Protein AF-A0A554LQ78-F1 (afdb_monomer)

pLDDT: mean 85.92, std 14.3, range [38.62, 97.19]

Radius of gyration: 61.54 Å; Cα contacts (8 Å, |Δi|>4): 63; chains: 1; bounding box: 104×74×168 Å

Mean predicted aligned error: 14.36 Å

Sequence (202 aa):
MISNISFKIALPIILVGLFIIVIFIALESEKLDAGFYIVLLSLVVYIFLFGFATGQNFALPVKRILKKATELSEGDLTSRVYLETKDEFSELAKIFNRIAENLEESRSMTEKTEKSVDMKVKAKTQDLEETINALEQKVKNRSIELERIISESENFKEEVSNKAKEVSELKEEINNLRLKISKYAGTTGSRNNNKEPKFKGH

Structure (mmCIF, N/CA/C/O backbone):
data_AF-A0A554LQ78-F1
#
_entry.id   AF-A0A554LQ78-F1
#
loop_
_atom_site.group_PDB
_atom_site.id
_atom_site.type_symbol
_atom_site.label_atom_id
_atom_site.label_alt_id
_atom_site.label_comp_id
_atom_site.label_asym_id
_atom_site.label_entity_id
_atom_site.label_seq_id
_atom_site.pdbx_PDB_ins_code
_atom_site.Cartn_x
_atom_site.Cartn_y
_atom_site.Cartn_z
_atom_site.occupancy
_atom_site.B_iso_or_equiv
_atom_site.auth_seq_id
_atom_site.auth_comp_id
_atom_site.auth_asym_id
_atom_site.auth_atom_id
_atom_site.pdbx_PDB_model_num
ATOM 1 N N . MET A 1 1 ? 9.356 -19.947 -23.165 1.00 47.53 1 MET A N 1
ATOM 2 C CA . MET A 1 1 ? 8.908 -18.797 -23.980 1.00 47.53 1 MET A CA 1
ATOM 3 C C . MET A 1 1 ? 10.028 -17.774 -23.903 1.00 47.53 1 MET A C 1
ATOM 5 O O . MET A 1 1 ? 10.387 -17.407 -22.794 1.00 47.53 1 MET A O 1
ATOM 9 N N . ILE A 1 2 ? 10.688 -17.435 -25.012 1.00 51.16 2 ILE A N 1
ATOM 10 C CA . ILE A 1 2 ? 11.745 -16.411 -24.979 1.00 51.16 2 ILE A CA 1
ATOM 11 C C . ILE A 1 2 ? 11.061 -15.077 -24.671 1.00 51.16 2 ILE A C 1
ATOM 13 O O . ILE A 1 2 ? 10.095 -14.717 -25.339 1.00 51.16 2 ILE A O 1
ATOM 17 N N . SER A 1 3 ? 11.533 -14.396 -23.630 1.00 61.22 3 SER A N 1
ATOM 18 C CA . SER A 1 3 ? 11.072 -13.068 -23.227 1.00 61.22 3 SER A CA 1
ATOM 19 C C . SER A 1 3 ? 11.158 -12.087 -24.403 1.00 61.22 3 SER A C 1
ATOM 21 O O . SER A 1 3 ? 12.217 -11.952 -25.027 1.00 61.22 3 SER A O 1
ATOM 23 N N . ASN A 1 4 ? 10.067 -11.365 -24.684 1.00 71.62 4 ASN A N 1
ATOM 24 C CA . ASN A 1 4 ? 10.049 -10.332 -25.726 1.00 71.62 4 ASN A CA 1
ATOM 25 C C . ASN A 1 4 ? 11.052 -9.209 -25.421 1.00 71.62 4 ASN A C 1
ATOM 27 O O . ASN A 1 4 ? 11.595 -8.600 -26.343 1.00 71.62 4 ASN A O 1
ATOM 31 N N . ILE A 1 5 ? 11.330 -8.950 -24.141 1.00 72.12 5 ILE A N 1
ATOM 32 C CA . ILE A 1 5 ? 12.359 -8.001 -23.718 1.00 72.12 5 ILE A CA 1
ATOM 33 C C . ILE A 1 5 ? 13.761 -8.546 -23.986 1.00 72.12 5 ILE A C 1
ATOM 35 O O . ILE A 1 5 ? 14.591 -7.828 -24.543 1.00 72.12 5 ILE A O 1
ATOM 39 N N . SER A 1 6 ? 14.030 -9.809 -23.648 1.00 71.25 6 SER A N 1
ATOM 40 C CA . SER A 1 6 ? 15.348 -10.413 -23.874 1.00 71.25 6 SER A CA 1
ATOM 41 C C . SER A 1 6 ? 15.760 -10.341 -25.348 1.00 71.25 6 SER A C 1
ATOM 43 O O . SER A 1 6 ? 16.883 -9.941 -25.653 1.00 71.25 6 SER A O 1
ATOM 45 N N . PHE A 1 7 ? 14.829 -10.602 -26.271 1.00 76.44 7 PHE A N 1
ATOM 46 C CA . PHE A 1 7 ? 15.087 -10.464 -27.706 1.00 76.44 7 PHE A CA 1
ATOM 47 C C . PHE A 1 7 ? 15.364 -9.008 -28.128 1.00 76.44 7 PHE A C 1
ATOM 49 O O . PHE A 1 7 ? 16.303 -8.755 -28.885 1.00 76.44 7 PHE A O 1
ATOM 56 N N . LYS A 1 8 ? 14.603 -8.037 -27.597 1.00 76.88 8 LYS A N 1
ATOM 57 C CA . LYS A 1 8 ? 14.807 -6.597 -27.856 1.00 76.88 8 LYS A CA 1
ATOM 58 C C . LYS A 1 8 ? 16.153 -6.074 -27.343 1.00 76.88 8 LYS A C 1
ATOM 60 O O . LYS A 1 8 ? 16.654 -5.103 -27.899 1.00 76.88 8 LYS A O 1
ATOM 65 N N . ILE A 1 9 ? 16.727 -6.692 -26.309 1.00 78.81 9 ILE A N 1
ATOM 66 C CA . ILE A 1 9 ? 18.056 -6.347 -25.776 1.00 78.81 9 ILE A CA 1
ATOM 67 C C . ILE A 1 9 ? 19.166 -7.074 -26.546 1.00 78.81 9 ILE A C 1
ATOM 69 O O . ILE A 1 9 ? 20.203 -6.486 -26.834 1.00 78.81 9 ILE A O 1
ATOM 73 N N . ALA A 1 10 ? 18.969 -8.345 -26.896 1.00 82.94 10 ALA A N 1
ATOM 74 C CA . ALA A 1 10 ? 20.008 -9.155 -27.528 1.00 82.94 10 ALA A CA 1
ATOM 75 C C . ALA A 1 10 ? 20.307 -8.720 -28.972 1.00 82.94 10 ALA A C 1
ATOM 77 O O . ALA A 1 10 ? 21.469 -8.603 -29.357 1.00 82.94 10 ALA A O 1
ATOM 78 N N . LEU A 1 11 ? 19.267 -8.443 -29.765 1.00 84.06 11 LEU A N 1
ATOM 79 C CA . LEU A 1 11 ? 19.396 -8.046 -31.169 1.00 84.06 11 LEU A CA 1
ATOM 80 C C . LEU A 1 11 ? 20.323 -6.833 -31.391 1.00 84.06 11 LEU A C 1
ATOM 82 O O . LEU A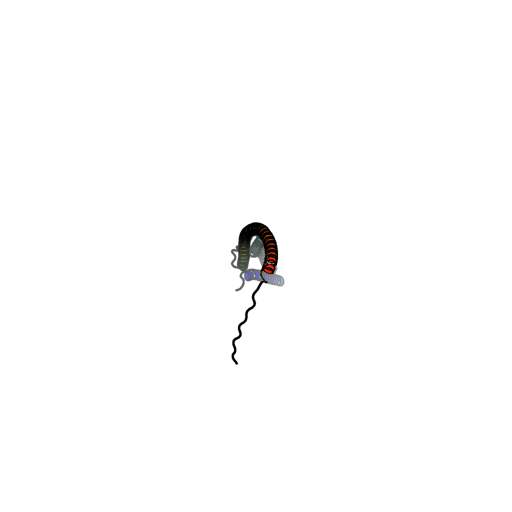 1 11 ? 21.216 -6.918 -32.237 1.00 84.06 11 LEU A O 1
ATOM 86 N N . PRO A 1 12 ? 20.192 -5.728 -30.637 1.00 87.06 12 PRO A N 1
ATOM 87 C CA . PRO A 1 12 ? 21.056 -4.578 -30.829 1.00 87.06 12 PRO A CA 1
ATOM 88 C C . PRO A 1 12 ? 22.509 -4.817 -30.413 1.00 87.06 12 PRO A C 1
ATOM 90 O O . PRO A 1 12 ? 23.409 -4.268 -31.045 1.00 87.06 12 PRO A O 1
ATOM 93 N N . ILE A 1 13 ? 22.747 -5.657 -29.400 1.00 87.69 13 ILE A N 1
ATOM 94 C CA . ILE A 1 13 ? 24.097 -6.060 -28.981 1.00 87.69 13 ILE A CA 1
ATOM 95 C C . ILE A 1 13 ? 24.774 -6.861 -30.099 1.00 87.69 13 ILE A C 1
ATOM 97 O O . ILE A 1 13 ? 25.922 -6.590 -30.450 1.00 87.69 13 ILE A O 1
ATOM 101 N N . ILE A 1 14 ? 24.046 -7.805 -30.703 1.00 90.56 14 ILE A N 1
ATOM 102 C CA . ILE A 1 14 ? 24.542 -8.608 -31.828 1.00 90.56 14 ILE A CA 1
ATOM 103 C C . ILE A 1 14 ? 24.875 -7.710 -33.031 1.00 90.56 14 ILE A C 1
ATOM 105 O O . ILE A 1 14 ? 25.925 -7.882 -33.650 1.00 90.56 14 ILE A O 1
ATOM 109 N N . LEU A 1 15 ? 24.031 -6.717 -33.335 1.00 90.00 15 LEU A N 1
ATOM 110 C CA . LEU A 1 15 ? 24.276 -5.756 -34.419 1.00 90.00 15 LEU A CA 1
ATOM 111 C C . LEU A 1 15 ? 25.548 -4.930 -34.205 1.00 90.00 15 LEU A C 1
ATOM 113 O O . LEU A 1 15 ? 26.316 -4.757 -35.149 1.00 90.00 15 LEU A O 1
ATOM 117 N N . VAL A 1 16 ? 25.812 -4.457 -32.981 1.00 90.25 16 VAL A N 1
ATOM 118 C CA . VAL A 1 16 ? 27.074 -3.757 -32.672 1.00 90.25 16 VAL A CA 1
ATOM 119 C C . VAL A 1 16 ? 28.273 -4.674 -32.918 1.00 90.25 16 VAL A C 1
ATOM 121 O O . VAL A 1 16 ? 29.258 -4.237 -33.509 1.00 90.25 16 VAL A O 1
ATOM 124 N N . GLY A 1 17 ? 28.176 -5.953 -32.544 1.00 91.88 17 GLY A N 1
ATOM 125 C CA . GLY A 1 17 ? 29.207 -6.948 -32.851 1.00 91.88 17 GLY A CA 1
ATOM 126 C C . GLY A 1 17 ? 29.479 -7.081 -34.353 1.00 91.88 17 GLY A C 1
ATOM 127 O O . GLY A 1 17 ? 30.636 -7.104 -34.768 1.00 91.88 17 GLY A O 1
ATOM 128 N N . LEU A 1 18 ? 28.428 -7.085 -35.182 1.00 93.12 18 LEU A N 1
ATOM 129 C CA . LEU A 1 18 ? 28.559 -7.121 -36.642 1.00 93.12 18 LEU A CA 1
ATOM 130 C C . LEU A 1 18 ? 29.273 -5.873 -37.176 1.00 93.12 18 LEU A C 1
ATOM 132 O O . LEU A 1 18 ? 30.197 -6.003 -37.977 1.00 93.12 18 LEU A O 1
ATOM 136 N N . PHE A 1 19 ? 28.904 -4.679 -36.700 1.00 93.62 19 PHE A N 1
ATOM 137 C CA . PHE A 1 19 ? 29.597 -3.439 -37.067 1.00 93.62 19 PHE A CA 1
ATOM 138 C C . PHE A 1 19 ? 31.087 -3.487 -36.721 1.00 93.62 19 PHE A C 1
ATOM 140 O O . PHE A 1 19 ? 31.912 -3.114 -37.552 1.00 93.62 19 PHE A O 1
ATOM 147 N N . ILE A 1 20 ? 31.438 -3.986 -35.531 1.00 92.19 20 ILE A N 1
ATOM 148 C CA . ILE A 1 20 ? 32.835 -4.120 -35.097 1.00 92.19 20 ILE A CA 1
ATOM 149 C C . ILE A 1 20 ? 33.611 -5.048 -36.037 1.00 92.19 20 ILE A C 1
ATOM 151 O O . ILE A 1 20 ? 34.714 -4.698 -36.450 1.00 92.19 20 ILE A O 1
ATOM 155 N N . ILE A 1 21 ? 33.038 -6.193 -36.420 1.00 93.38 21 ILE A N 1
ATOM 156 C CA . ILE A 1 21 ? 33.682 -7.143 -37.342 1.00 93.38 21 ILE A CA 1
ATOM 157 C C . ILE A 1 21 ? 33.925 -6.496 -38.711 1.00 93.38 21 ILE A C 1
ATOM 159 O O . ILE A 1 21 ? 35.020 -6.614 -39.256 1.00 93.38 21 ILE A O 1
ATOM 163 N N . VAL A 1 22 ? 32.935 -5.786 -39.261 1.00 91.56 22 VAL A N 1
ATOM 164 C CA . VAL A 1 22 ? 33.072 -5.112 -40.565 1.00 91.56 22 VAL A CA 1
ATOM 165 C C . VAL A 1 22 ? 34.148 -4.026 -40.514 1.00 91.56 22 VAL A C 1
ATOM 167 O O . VAL A 1 22 ? 34.984 -3.951 -41.413 1.00 91.56 22 VAL A O 1
ATOM 170 N N . ILE A 1 23 ? 34.162 -3.218 -39.450 1.00 90.50 23 ILE A N 1
ATOM 171 C CA . ILE A 1 23 ? 35.181 -2.184 -39.230 1.00 90.50 23 ILE A CA 1
ATOM 172 C C . ILE A 1 23 ? 36.571 -2.820 -39.115 1.00 90.50 23 ILE A C 1
ATOM 174 O O . ILE A 1 23 ? 37.511 -2.336 -39.738 1.00 90.50 23 ILE A O 1
ATOM 178 N N . PHE A 1 24 ? 36.701 -3.921 -38.371 1.00 92.62 24 PHE A N 1
ATOM 179 C CA . PHE A 1 24 ? 37.966 -4.633 -38.205 1.00 92.62 24 PHE A CA 1
ATOM 180 C C . PHE A 1 24 ? 38.504 -5.175 -39.535 1.00 92.62 24 PHE A C 1
ATOM 182 O O . PHE A 1 24 ? 39.663 -4.937 -39.864 1.00 92.62 24 PHE A O 1
ATOM 189 N N . ILE A 1 25 ? 37.657 -5.829 -40.340 1.00 90.75 25 ILE A N 1
ATOM 190 C CA . ILE A 1 25 ? 38.042 -6.331 -41.670 1.00 90.75 25 ILE A CA 1
ATOM 191 C C . ILE A 1 25 ? 38.504 -5.181 -42.574 1.00 90.75 25 ILE A C 1
ATOM 193 O O . ILE A 1 25 ? 39.497 -5.323 -43.288 1.00 90.75 25 ILE A O 1
ATOM 197 N N . ALA A 1 26 ? 37.809 -4.041 -42.552 1.00 89.62 26 ALA A N 1
ATOM 198 C CA . ALA A 1 26 ? 38.175 -2.881 -43.361 1.00 89.62 26 ALA A CA 1
ATOM 199 C C . ALA A 1 26 ? 39.536 -2.284 -42.957 1.00 89.62 26 ALA A C 1
ATOM 201 O O . ALA A 1 26 ? 40.321 -1.922 -43.835 1.00 89.62 26 ALA A O 1
ATOM 202 N N . LEU A 1 27 ? 39.830 -2.239 -41.650 1.00 90.00 27 LEU A N 1
ATOM 203 C CA . LEU A 1 27 ? 41.120 -1.789 -41.119 1.00 90.00 27 LEU A CA 1
ATOM 204 C C . LEU A 1 27 ? 42.264 -2.740 -41.496 1.00 90.00 27 LEU A C 1
ATOM 206 O O . LEU A 1 27 ? 43.284 -2.274 -41.991 1.00 90.00 27 LEU A O 1
ATOM 210 N N . GLU A 1 28 ? 42.076 -4.053 -41.328 1.00 92.94 28 GLU A N 1
ATOM 211 C CA . GLU A 1 28 ? 43.079 -5.079 -41.676 1.00 92.94 28 GLU A CA 1
ATOM 212 C C . GLU A 1 28 ? 43.392 -5.093 -43.179 1.00 92.94 28 GLU A C 1
ATOM 214 O O . GLU A 1 28 ? 44.513 -5.346 -43.602 1.00 92.94 28 GLU A O 1
ATOM 219 N N . SER A 1 29 ? 42.393 -4.785 -44.008 1.00 89.81 29 SER A N 1
ATOM 220 C CA . SER A 1 29 ? 42.558 -4.720 -45.462 1.00 89.81 29 SER A CA 1
ATOM 221 C C . SER A 1 29 ? 43.312 -3.468 -45.939 1.00 89.81 29 SER A C 1
ATOM 223 O O . SER A 1 29 ? 43.495 -3.324 -47.147 1.00 89.81 29 SER A O 1
ATOM 225 N N . GLU A 1 30 ? 43.632 -2.525 -45.040 1.00 87.38 30 GLU A N 1
ATOM 226 C CA . GLU A 1 30 ? 44.082 -1.152 -45.341 1.00 87.38 30 GLU A CA 1
ATOM 227 C C . GLU A 1 30 ? 43.150 -0.394 -46.319 1.00 87.38 30 GLU A C 1
ATOM 229 O O . GLU A 1 30 ? 43.537 0.576 -46.975 1.00 87.38 30 GLU A O 1
ATOM 234 N N . LYS A 1 31 ? 41.877 -0.811 -46.421 1.00 80.31 31 LYS A N 1
ATOM 235 C CA . LYS A 1 31 ? 40.878 -0.233 -47.336 1.00 80.31 31 LYS A CA 1
ATOM 236 C C . LYS A 1 31 ? 40.064 0.843 -46.626 1.00 80.31 31 LYS A C 1
ATOM 238 O O . LYS A 1 31 ? 38.933 0.616 -46.205 1.00 80.31 31 LYS A O 1
ATOM 243 N N . LEU A 1 32 ? 40.638 2.039 -46.531 1.00 85.19 32 LEU A N 1
ATOM 244 C CA . LEU A 1 32 ? 39.960 3.242 -46.027 1.00 85.19 32 LEU A CA 1
ATOM 245 C C . LEU A 1 32 ? 39.213 3.983 -47.149 1.00 85.19 32 LEU A C 1
ATOM 247 O O . LEU A 1 32 ? 39.415 5.175 -47.378 1.00 85.19 32 LEU A O 1
ATOM 251 N N . ASP A 1 33 ? 38.386 3.258 -47.899 1.00 90.00 33 ASP A N 1
ATOM 252 C CA . ASP A 1 33 ? 37.600 3.822 -48.995 1.00 90.00 33 ASP A CA 1
ATOM 253 C C . ASP A 1 33 ? 36.296 4.478 -48.499 1.00 90.00 33 ASP A C 1
ATOM 255 O O . ASP A 1 33 ? 35.993 4.533 -47.305 1.00 90.00 33 ASP A O 1
ATOM 259 N N . ALA A 1 34 ? 35.486 4.995 -49.427 1.00 90.19 34 ALA A N 1
ATOM 260 C CA . ALA A 1 34 ? 34.189 5.582 -49.091 1.00 90.19 34 ALA A CA 1
ATOM 261 C C . ALA A 1 34 ? 33.263 4.598 -48.343 1.00 90.19 34 ALA A C 1
ATOM 263 O O . ALA A 1 34 ? 32.454 5.029 -47.522 1.00 90.19 34 ALA A O 1
ATOM 264 N N . GLY A 1 35 ? 33.396 3.288 -48.584 1.00 88.81 35 GLY A N 1
ATOM 265 C CA . GLY A 1 35 ? 32.609 2.253 -47.919 1.00 88.81 35 GLY A CA 1
ATOM 266 C C . GLY A 1 35 ? 32.867 2.208 -46.415 1.00 88.81 35 GLY A C 1
ATOM 267 O O . GLY A 1 35 ? 31.913 2.162 -45.637 1.00 88.81 35 GLY A O 1
ATOM 268 N N . PHE A 1 36 ? 34.131 2.319 -45.995 1.00 89.81 36 PHE A N 1
ATOM 269 C CA . PHE A 1 36 ? 34.499 2.393 -44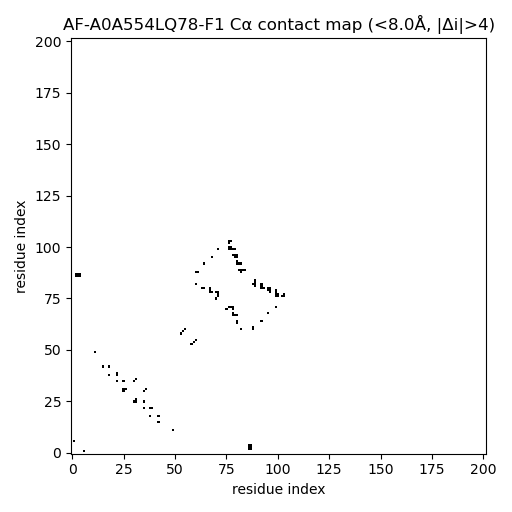.577 1.00 89.81 36 PHE A CA 1
ATOM 270 C C . PHE A 1 36 ? 33.793 3.552 -43.855 1.00 89.81 36 PHE A C 1
ATOM 272 O O . PHE A 1 36 ? 33.160 3.355 -42.814 1.00 89.81 36 PHE A O 1
ATOM 279 N N . TYR A 1 37 ? 33.838 4.757 -44.432 1.00 91.25 37 TYR A N 1
ATOM 280 C CA . TYR A 1 37 ? 33.209 5.938 -43.832 1.00 91.25 37 TYR A CA 1
ATOM 281 C C . TYR A 1 37 ? 31.677 5.840 -43.790 1.00 91.25 37 TYR A C 1
ATOM 283 O O . TYR A 1 37 ? 31.064 6.313 -42.832 1.00 91.25 37 TYR A O 1
ATOM 291 N N . ILE A 1 38 ? 31.049 5.189 -44.776 1.00 92.25 38 ILE A N 1
ATOM 292 C CA . ILE A 1 38 ? 29.602 4.922 -44.769 1.00 92.25 38 ILE A CA 1
ATOM 293 C C . ILE A 1 38 ? 29.230 3.979 -43.618 1.00 92.25 38 ILE A C 1
ATOM 29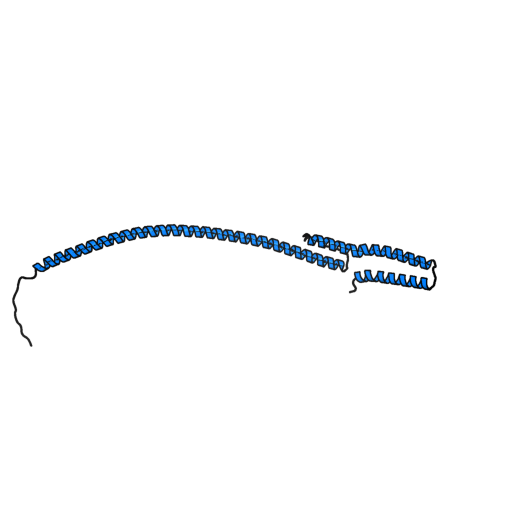5 O O . ILE A 1 38 ? 28.273 4.254 -42.891 1.00 92.25 38 ILE A O 1
ATOM 299 N N . VAL A 1 39 ? 29.993 2.899 -43.411 1.00 91.94 39 VAL A N 1
ATOM 300 C CA . VAL A 1 39 ? 29.768 1.971 -42.290 1.00 91.94 39 VAL A CA 1
ATOM 301 C C . VAL A 1 39 ? 29.921 2.701 -40.956 1.00 91.94 39 VAL A C 1
ATOM 303 O O . VAL A 1 39 ? 29.042 2.590 -40.099 1.00 91.94 39 VAL A O 1
ATOM 306 N N . LEU A 1 40 ? 30.969 3.515 -40.798 1.00 91.25 40 LEU A N 1
ATOM 307 C CA . LEU A 1 40 ? 31.185 4.314 -39.590 1.00 91.25 40 LEU A CA 1
ATOM 308 C C . LEU A 1 40 ? 30.014 5.274 -39.321 1.00 91.25 40 LEU A C 1
ATOM 310 O O . LEU A 1 40 ? 29.490 5.318 -38.207 1.00 91.25 40 LEU A O 1
ATOM 314 N N . LEU A 1 41 ? 29.560 6.005 -40.343 1.00 94.31 41 LEU A N 1
ATOM 315 C CA . LEU A 1 41 ? 28.414 6.909 -40.233 1.00 94.31 41 LEU A CA 1
ATOM 316 C C . LEU A 1 41 ? 27.141 6.148 -39.840 1.00 94.31 41 LEU A C 1
ATOM 318 O O . LEU A 1 41 ? 26.400 6.589 -38.962 1.00 94.31 41 LEU A O 1
ATOM 322 N N . SER A 1 42 ? 26.903 4.985 -40.450 1.00 93.44 42 SER A N 1
ATOM 323 C CA . SER A 1 42 ? 25.735 4.159 -40.141 1.00 93.44 42 SER A CA 1
ATOM 324 C C . SER A 1 42 ? 25.746 3.635 -38.701 1.00 93.44 42 SER A C 1
ATOM 326 O O . SER A 1 42 ? 24.693 3.614 -38.066 1.00 93.44 42 SER A O 1
ATOM 328 N N . LEU A 1 43 ? 26.921 3.314 -38.142 1.00 93.75 43 LEU A N 1
ATOM 329 C CA . LEU A 1 43 ? 27.071 2.939 -36.735 1.00 93.75 43 LEU A CA 1
ATOM 330 C C . LEU A 1 43 ? 26.713 4.105 -35.802 1.00 93.75 43 LEU A C 1
ATOM 332 O O . LEU A 1 43 ? 25.990 3.906 -34.827 1.00 93.75 43 LEU A O 1
ATOM 336 N N . VAL A 1 44 ? 27.170 5.324 -36.102 1.00 93.88 44 VAL A N 1
ATOM 337 C CA . VAL A 1 44 ? 26.839 6.518 -35.301 1.00 93.88 44 VAL A CA 1
ATOM 338 C C . VAL A 1 44 ? 25.331 6.775 -35.307 1.00 93.88 44 VAL A C 1
ATOM 340 O O . VAL A 1 44 ? 24.728 6.959 -34.247 1.00 93.88 44 VAL A O 1
ATOM 343 N N . VAL A 1 45 ? 24.705 6.733 -36.487 1.00 95.12 45 VAL A N 1
ATOM 344 C CA . VAL A 1 45 ? 23.249 6.887 -36.631 1.00 95.12 45 VAL A CA 1
ATOM 345 C C . VAL A 1 45 ? 22.511 5.789 -35.866 1.00 95.12 45 VAL A C 1
ATOM 347 O O . VAL A 1 45 ? 21.553 6.070 -35.146 1.00 95.12 45 VAL A O 1
ATOM 350 N N . TYR A 1 46 ? 22.979 4.547 -35.968 1.00 93.00 46 TYR A N 1
ATOM 351 C CA . TYR A 1 46 ? 22.407 3.414 -35.256 1.00 93.00 46 TYR A CA 1
ATOM 352 C C . TYR A 1 46 ? 22.469 3.588 -33.731 1.00 93.00 46 TYR A C 1
ATOM 354 O O . TYR A 1 46 ? 21.445 3.427 -33.066 1.00 93.00 46 TYR A O 1
ATOM 362 N N . ILE A 1 47 ? 23.623 3.976 -33.172 1.00 91.12 47 ILE A N 1
ATOM 363 C CA . ILE A 1 47 ? 23.782 4.230 -31.729 1.00 91.12 47 ILE A CA 1
ATOM 364 C C . ILE A 1 47 ? 22.816 5.326 -31.268 1.00 91.12 47 ILE A C 1
ATOM 366 O O . ILE A 1 47 ? 22.154 5.171 -30.239 1.00 91.12 47 ILE A O 1
ATOM 370 N N . PHE A 1 48 ? 22.693 6.409 -32.041 1.00 91.94 48 PHE A N 1
ATOM 371 C CA . PHE A 1 48 ? 21.792 7.512 -31.718 1.00 91.94 48 PHE A CA 1
ATOM 372 C C . PHE A 1 48 ? 20.320 7.068 -31.690 1.00 91.94 48 PHE A C 1
ATOM 374 O O . PHE A 1 48 ? 19.615 7.302 -30.704 1.00 91.94 48 PHE A O 1
ATOM 381 N N . LEU A 1 49 ? 19.861 6.367 -32.734 1.00 90.12 49 LEU A N 1
ATOM 382 C CA . LEU A 1 49 ? 18.490 5.851 -32.815 1.00 90.12 49 LEU A CA 1
ATOM 383 C C . LEU A 1 49 ? 18.198 4.819 -31.720 1.00 90.12 49 LEU A C 1
ATOM 385 O O . LEU A 1 49 ? 17.130 4.846 -31.104 1.00 90.12 49 LEU A O 1
ATOM 389 N N . PHE A 1 50 ? 19.152 3.929 -31.445 1.00 88.06 50 PHE A N 1
ATOM 390 C CA . PHE A 1 50 ? 18.996 2.888 -30.439 1.00 88.06 50 PHE A CA 1
ATOM 391 C C . PHE A 1 50 ? 18.948 3.454 -29.014 1.00 88.06 50 PHE A C 1
ATOM 393 O O . PHE A 1 50 ? 18.102 3.042 -28.214 1.00 88.06 50 PHE A O 1
ATOM 400 N N . GLY A 1 51 ? 19.802 4.433 -28.698 1.00 85.69 51 GLY A N 1
ATOM 401 C CA . GLY A 1 51 ? 19.778 5.127 -27.410 1.00 85.69 51 GLY A CA 1
ATOM 402 C C . GLY A 1 51 ? 18.424 5.792 -27.151 1.00 85.69 51 GLY A C 1
ATOM 403 O O . GLY A 1 51 ? 17.825 5.599 -26.089 1.00 85.69 51 GLY A O 1
ATOM 404 N N . PHE A 1 52 ? 17.885 6.487 -28.157 1.00 86.88 52 PHE A N 1
ATOM 405 C CA . PHE A 1 52 ? 16.559 7.100 -28.077 1.00 86.88 52 PHE A CA 1
ATOM 406 C C . PHE A 1 52 ? 15.438 6.063 -27.884 1.00 86.88 52 PHE A C 1
ATOM 408 O O . PHE A 1 52 ? 14.583 6.217 -27.006 1.00 86.88 52 PHE A O 1
ATOM 415 N N . ALA A 1 53 ? 15.462 4.967 -28.649 1.00 84.62 53 ALA A N 1
ATOM 416 C CA . ALA A 1 53 ? 14.477 3.893 -28.535 1.00 84.62 53 ALA A CA 1
ATOM 417 C C . ALA A 1 53 ? 14.529 3.184 -27.170 1.00 84.62 53 ALA A C 1
ATOM 419 O O . ALA A 1 53 ? 13.485 2.832 -26.614 1.00 84.62 53 ALA A O 1
ATOM 420 N N . THR A 1 54 ? 15.722 2.999 -26.602 1.00 82.69 54 THR A N 1
ATOM 421 C CA . THR A 1 54 ? 15.912 2.346 -25.298 1.00 82.69 54 THR A CA 1
ATOM 422 C C . THR A 1 54 ? 15.308 3.174 -24.166 1.00 82.69 54 THR A C 1
ATOM 424 O O . THR A 1 54 ? 14.605 2.635 -23.309 1.00 82.69 54 THR A O 1
ATOM 427 N N . GLY A 1 55 ? 15.499 4.497 -24.190 1.00 78.50 55 GLY A N 1
ATOM 428 C CA . GLY A 1 55 ? 14.895 5.394 -23.204 1.00 78.50 55 GLY A CA 1
ATOM 429 C C . GLY A 1 55 ? 13.370 5.261 -23.151 1.00 78.50 55 GLY A C 1
ATOM 430 O O . GLY A 1 55 ? 12.789 5.162 -22.069 1.00 78.50 55 GLY A O 1
ATOM 431 N N . GLN A 1 56 ? 12.719 5.172 -24.314 1.00 81.62 56 GLN A N 1
ATOM 432 C CA . GLN A 1 56 ? 11.263 5.047 -24.370 1.00 81.62 56 GLN A CA 1
ATOM 433 C C . GLN A 1 56 ? 10.750 3.654 -23.986 1.00 81.62 56 GLN A C 1
ATOM 435 O O . GLN A 1 56 ? 9.749 3.547 -23.283 1.00 81.62 56 GLN A O 1
ATOM 440 N N . ASN A 1 57 ? 11.434 2.591 -24.412 1.00 81.88 57 ASN A N 1
ATOM 441 C CA . ASN A 1 57 ? 10.942 1.222 -24.235 1.00 81.88 57 ASN A CA 1
ATOM 442 C C . ASN A 1 57 ? 11.314 0.587 -22.887 1.00 81.88 57 ASN A C 1
ATOM 444 O O . ASN A 1 57 ? 10.671 -0.378 -22.487 1.00 81.88 57 ASN A O 1
ATOM 448 N N . PHE A 1 58 ? 12.320 1.115 -22.183 1.00 83.25 58 PHE A N 1
ATOM 449 C CA . PHE A 1 58 ? 12.803 0.550 -20.916 1.00 83.25 58 PHE A CA 1
ATOM 450 C C . PHE A 1 58 ? 12.708 1.539 -19.759 1.00 83.25 58 PHE A C 1
ATOM 452 O O . PHE A 1 58 ? 12.093 1.243 -18.734 1.00 83.25 58 PHE A O 1
ATOM 459 N N . ALA A 1 59 ? 13.282 2.735 -19.913 1.00 85.69 59 ALA A N 1
ATOM 460 C CA . ALA A 1 59 ? 13.361 3.680 -18.804 1.00 85.69 59 ALA A CA 1
ATOM 461 C C . ALA A 1 59 ? 11.983 4.255 -18.436 1.00 85.69 59 ALA A C 1
ATOM 463 O O . ALA A 1 59 ? 11.685 4.415 -17.251 1.00 85.69 59 ALA A O 1
ATOM 464 N N . LEU A 1 60 ? 11.119 4.531 -19.423 1.00 88.12 60 LEU A N 1
ATOM 465 C CA . LEU A 1 60 ? 9.776 5.061 -19.157 1.00 88.12 60 LEU A CA 1
ATOM 466 C C . LEU A 1 60 ? 8.881 4.081 -18.371 1.00 88.12 60 LEU A C 1
ATOM 468 O O . LEU A 1 60 ? 8.344 4.517 -17.348 1.00 88.12 60 LEU A O 1
ATOM 472 N N . PRO A 1 61 ? 8.710 2.797 -18.761 1.00 87.94 61 PRO A N 1
ATOM 473 C CA . PRO A 1 61 ? 7.929 1.841 -17.970 1.00 87.94 61 PRO A CA 1
ATOM 474 C C . PRO A 1 61 ? 8.435 1.689 -16.533 1.00 87.94 61 PRO A C 1
ATOM 476 O O . PRO A 1 61 ? 7.643 1.773 -15.595 1.00 87.94 61 PRO A O 1
ATOM 479 N N . VAL A 1 62 ? 9.754 1.558 -16.348 1.00 90.25 62 VAL A N 1
ATOM 480 C CA . VAL A 1 62 ? 10.368 1.434 -15.016 1.00 90.25 62 VAL A CA 1
ATOM 481 C C . VAL A 1 62 ? 10.101 2.679 -14.175 1.00 90.25 62 VAL A C 1
ATOM 483 O O . VAL A 1 62 ? 9.662 2.570 -13.032 1.00 90.25 62 VAL A O 1
ATOM 486 N N . LYS A 1 63 ? 10.288 3.876 -14.743 1.00 92.69 63 LYS A N 1
ATOM 487 C CA . LYS A 1 63 ? 10.035 5.139 -14.038 1.00 92.69 63 LYS A CA 1
ATOM 488 C C . LYS A 1 63 ? 8.562 5.300 -13.653 1.00 92.69 63 LYS A C 1
ATOM 490 O O . LYS A 1 63 ? 8.275 5.824 -12.580 1.00 92.69 63 LYS A O 1
ATOM 495 N N . ARG A 1 64 ? 7.628 4.851 -14.501 1.00 93.56 64 ARG A N 1
ATOM 496 C CA . ARG A 1 64 ? 6.186 4.864 -14.192 1.00 93.56 64 ARG A CA 1
ATOM 497 C C . ARG A 1 64 ? 5.856 3.945 -13.019 1.00 93.56 64 ARG A C 1
ATOM 499 O O . ARG A 1 64 ? 5.158 4.386 -12.112 1.00 93.56 64 ARG A O 1
ATOM 506 N N . ILE A 1 65 ? 6.377 2.716 -13.020 1.00 93.56 65 ILE A N 1
ATOM 507 C CA . ILE A 1 65 ? 6.194 1.773 -11.906 1.00 93.56 65 ILE A CA 1
ATOM 508 C C . ILE A 1 65 ? 6.792 2.351 -10.625 1.00 93.56 65 ILE A C 1
ATOM 510 O O . ILE A 1 65 ? 6.107 2.396 -9.611 1.00 93.56 65 ILE A O 1
ATOM 514 N N . LEU A 1 66 ? 8.031 2.850 -10.683 1.00 95.62 66 LEU A N 1
ATOM 515 C CA . LEU A 1 66 ? 8.711 3.424 -9.524 1.00 95.62 66 LEU A CA 1
ATOM 516 C C . LEU A 1 66 ? 7.913 4.582 -8.923 1.00 95.62 66 LEU A C 1
ATOM 518 O O . LEU A 1 66 ? 7.682 4.596 -7.722 1.00 95.62 66 LEU A O 1
ATOM 522 N N . LYS A 1 67 ? 7.427 5.507 -9.760 1.00 96.56 67 LYS A N 1
ATOM 523 C CA . LYS A 1 67 ? 6.598 6.627 -9.304 1.00 96.56 67 LYS A CA 1
ATOM 524 C C . LYS A 1 67 ? 5.350 6.139 -8.561 1.00 96.56 67 LYS A C 1
ATOM 526 O O . LYS A 1 67 ? 5.065 6.623 -7.473 1.00 96.56 67 LYS A O 1
ATOM 531 N N . LYS A 1 68 ? 4.628 5.169 -9.128 1.00 96.88 68 LYS A N 1
ATOM 532 C CA . LYS A 1 68 ? 3.427 4.602 -8.497 1.00 96.88 68 LYS A CA 1
ATOM 533 C C . LYS A 1 68 ? 3.737 3.824 -7.223 1.00 96.88 68 LYS A C 1
ATOM 535 O O . LYS A 1 68 ? 2.947 3.865 -6.290 1.00 96.88 68 LYS A O 1
ATOM 540 N N . ALA A 1 69 ? 4.884 3.159 -7.157 1.00 95.00 69 ALA A N 1
ATOM 541 C CA . ALA A 1 69 ? 5.338 2.507 -5.937 1.00 95.00 69 ALA A CA 1
ATOM 542 C C . ALA A 1 69 ? 5.675 3.513 -4.832 1.00 95.00 69 ALA A C 1
ATOM 544 O O . ALA A 1 69 ? 5.340 3.264 -3.678 1.00 95.00 69 ALA A O 1
ATOM 545 N N . THR A 1 70 ? 6.269 4.658 -5.178 1.00 97.19 70 THR A N 1
ATOM 546 C CA . THR A 1 70 ? 6.485 5.757 -4.232 1.00 97.19 70 THR A CA 1
ATOM 547 C C . THR A 1 70 ? 5.156 6.307 -3.713 1.00 97.19 70 THR A C 1
ATOM 549 O O . THR A 1 70 ? 4.969 6.343 -2.502 1.00 97.19 70 THR A O 1
ATOM 552 N N . GLU A 1 71 ? 4.204 6.623 -4.598 1.00 97.12 71 GLU A N 1
ATOM 553 C CA . GLU A 1 71 ? 2.857 7.086 -4.211 1.00 97.12 71 GLU A CA 1
ATOM 554 C C . GLU A 1 71 ? 2.157 6.073 -3.275 1.00 97.12 71 GLU A C 1
ATOM 556 O O . GLU A 1 71 ? 1.634 6.445 -2.223 1.00 97.12 71 GLU A O 1
ATOM 561 N N . LEU A 1 72 ? 2.236 4.772 -3.588 1.00 95.88 72 LEU A N 1
ATOM 562 C CA . LEU A 1 72 ? 1.711 3.706 -2.727 1.00 95.88 72 LEU A CA 1
ATOM 563 C C . LEU A 1 72 ? 2.403 3.670 -1.355 1.00 95.88 72 LEU A C 1
ATOM 565 O O . LEU A 1 72 ? 1.735 3.502 -0.336 1.00 95.88 72 LEU A O 1
ATOM 569 N N . SER A 1 73 ? 3.728 3.838 -1.315 1.00 94.31 73 SER A N 1
ATOM 570 C CA . SER A 1 73 ? 4.501 3.845 -0.065 1.00 94.31 73 SER A CA 1
ATOM 571 C C . SER A 1 73 ? 4.217 5.061 0.819 1.00 94.31 73 SER A C 1
ATOM 573 O O . SER A 1 73 ? 4.302 4.963 2.040 1.00 94.31 73 SER A O 1
ATOM 575 N N . GLU A 1 74 ? 3.833 6.186 0.214 1.00 96.56 74 GLU A N 1
ATOM 576 C CA . GLU A 1 74 ? 3.423 7.413 0.905 1.00 96.56 74 GLU A CA 1
ATOM 577 C C . GLU A 1 74 ? 1.978 7.340 1.431 1.00 96.56 74 GLU A C 1
ATOM 579 O O . GLU A 1 74 ? 1.531 8.231 2.154 1.00 96.56 74 GLU A O 1
ATOM 584 N N . GLY A 1 75 ? 1.256 6.255 1.128 1.00 93.44 75 GLY A N 1
ATOM 585 C CA . GLY A 1 75 ? -0.061 5.953 1.684 1.00 93.44 75 GLY A CA 1
ATOM 586 C C . GLY A 1 75 ? -1.222 6.069 0.698 1.00 93.44 75 GLY A C 1
ATOM 587 O O . GLY A 1 75 ? -2.363 5.836 1.107 1.00 93.44 75 GLY A O 1
ATOM 588 N N . ASP A 1 76 ? -0.972 6.378 -0.579 1.00 96.12 76 ASP A N 1
ATOM 589 C CA . ASP A 1 76 ? -2.005 6.341 -1.619 1.00 96.12 76 ASP A CA 1
ATOM 590 C C . ASP A 1 76 ? -2.254 4.901 -2.095 1.00 96.12 76 ASP A C 1
ATOM 592 O O . ASP A 1 76 ? -1.687 4.425 -3.084 1.00 96.12 76 ASP A O 1
ATOM 596 N N . LEU A 1 77 ? -3.156 4.210 -1.395 1.00 94.50 77 LEU A N 1
ATOM 597 C CA . LEU A 1 77 ? -3.553 2.832 -1.703 1.00 94.50 77 LEU A CA 1
ATOM 598 C C . LEU A 1 77 ? -4.365 2.697 -2.998 1.00 94.50 77 LEU A C 1
ATOM 600 O O . LEU A 1 77 ? -4.535 1.586 -3.497 1.00 94.50 77 LEU A O 1
ATOM 604 N N . THR A 1 78 ? -4.814 3.809 -3.586 1.00 95.50 78 THR A N 1
ATOM 605 C CA . THR A 1 78 ? -5.526 3.821 -4.873 1.00 95.50 78 THR A CA 1
ATOM 606 C C . THR A 1 78 ? -4.568 3.819 -6.067 1.00 95.50 78 THR A C 1
ATOM 608 O O . THR A 1 78 ? -4.987 3.657 -7.215 1.00 95.50 78 THR A O 1
ATOM 611 N N . SER A 1 79 ? -3.260 3.937 -5.807 1.00 94.81 79 SER A N 1
ATOM 612 C CA . SER A 1 79 ? -2.211 3.899 -6.822 1.00 94.81 79 SER A CA 1
ATOM 613 C C . SER A 1 79 ? -2.289 2.633 -7.673 1.00 94.81 79 SER A C 1
ATOM 615 O O . SER A 1 79 ? -2.275 1.512 -7.163 1.00 94.81 79 SER A O 1
ATOM 617 N N . ARG A 1 80 ? -2.330 2.807 -8.999 1.00 96.38 80 ARG A N 1
ATOM 618 C CA . ARG A 1 80 ? -2.293 1.722 -9.990 1.00 96.38 80 ARG A CA 1
ATOM 619 C C . ARG A 1 80 ? -1.343 2.060 -11.136 1.00 96.38 80 ARG A C 1
ATOM 621 O O . ARG A 1 80 ? -1.187 3.224 -11.515 1.00 96.38 80 ARG A O 1
ATOM 628 N N . VAL A 1 81 ? -0.725 1.030 -11.706 1.00 95.69 81 VAL A N 1
ATOM 629 C CA . VAL A 1 81 ? 0.128 1.106 -12.894 1.00 95.69 81 VAL A CA 1
ATOM 630 C C . VAL A 1 81 ? -0.623 0.537 -14.094 1.00 95.69 81 VAL A C 1
ATOM 632 O O . VAL A 1 81 ? -1.062 -0.613 -14.075 1.00 95.69 81 VAL A O 1
ATOM 635 N N . TYR A 1 82 ? -0.686 1.318 -15.172 1.00 92.94 82 TYR A N 1
ATOM 636 C CA . TYR A 1 82 ? -1.195 0.885 -16.472 1.00 92.94 82 TYR A CA 1
ATOM 637 C C . TYR A 1 82 ? -0.081 0.989 -17.514 1.00 92.94 82 TYR A C 1
ATOM 639 O O . TYR A 1 82 ? 0.463 2.070 -17.756 1.00 92.94 82 TYR A O 1
ATOM 647 N N . LEU A 1 83 ? 0.277 -0.148 -18.111 1.00 89.62 83 LEU A N 1
ATOM 648 C CA . LEU A 1 83 ? 1.239 -0.236 -19.205 1.00 89.62 83 LEU A CA 1
ATOM 649 C C . LEU A 1 83 ? 0.572 -0.918 -20.396 1.00 89.62 83 LEU A C 1
ATOM 651 O O . LEU A 1 83 ? -0.016 -1.986 -20.259 1.00 89.62 83 LEU A O 1
ATOM 655 N N . GLU A 1 84 ? 0.702 -0.312 -21.572 1.00 83.00 84 GLU A N 1
ATOM 656 C CA . GLU A 1 84 ? 0.163 -0.839 -22.836 1.00 83.00 84 GLU A CA 1
ATOM 657 C C . GLU A 1 84 ? 1.089 -1.889 -23.480 1.00 83.00 84 GLU A C 1
ATOM 659 O O . GLU A 1 84 ? 0.869 -2.336 -24.606 1.00 83.00 84 GLU A O 1
ATOM 664 N N . THR A 1 85 ? 2.142 -2.305 -22.772 1.00 81.31 85 THR A N 1
ATOM 665 C CA . THR A 1 85 ? 3.080 -3.322 -23.243 1.00 81.31 85 THR A CA 1
ATOM 666 C C . THR A 1 85 ? 2.531 -4.732 -22.999 1.00 81.31 85 THR A C 1
ATOM 668 O O . THR A 1 85 ? 1.680 -4.966 -22.139 1.00 81.31 85 THR A O 1
ATOM 671 N N . LYS A 1 86 ? 3.011 -5.702 -23.784 1.00 80.62 86 LYS A N 1
ATOM 672 C CA . LYS A 1 86 ? 2.686 -7.137 -23.654 1.00 80.62 86 LYS A CA 1
ATOM 673 C C . LYS A 1 86 ? 3.927 -7.941 -23.264 1.00 80.62 86 LYS A C 1
ATOM 675 O O . LYS A 1 86 ? 4.219 -8.981 -23.849 1.00 80.62 86 LYS A O 1
ATOM 680 N N . ASP A 1 87 ? 4.701 -7.385 -22.347 1.00 86.00 87 ASP A N 1
ATOM 681 C CA . ASP A 1 87 ? 5.978 -7.918 -21.892 1.00 86.00 87 ASP A CA 1
ATOM 682 C C . ASP A 1 87 ? 6.030 -8.001 -20.361 1.00 86.00 87 ASP A C 1
ATOM 684 O O . ASP A 1 87 ? 5.028 -7.795 -19.671 1.00 86.00 87 ASP A O 1
ATOM 688 N N . GLU A 1 88 ? 7.202 -8.325 -19.829 1.00 86.25 88 GLU A N 1
ATOM 689 C CA . GLU A 1 88 ? 7.439 -8.546 -18.405 1.00 86.25 88 GLU A CA 1
ATOM 690 C C . GLU A 1 88 ? 7.147 -7.291 -17.568 1.00 86.25 88 GLU A C 1
ATOM 692 O O . GLU A 1 88 ? 6.790 -7.405 -16.398 1.00 86.25 88 GLU A O 1
ATOM 697 N N . PHE A 1 89 ? 7.211 -6.086 -18.151 1.00 87.56 89 PHE A N 1
ATOM 698 C CA . PHE A 1 89 ? 6.800 -4.872 -17.442 1.00 87.56 89 PHE A CA 1
ATOM 699 C C . PHE A 1 89 ? 5.288 -4.834 -17.205 1.00 87.56 89 PHE A C 1
ATOM 701 O O . PHE A 1 89 ? 4.845 -4.392 -16.147 1.00 87.56 89 PHE A O 1
ATOM 708 N N . SER A 1 90 ? 4.489 -5.328 -18.153 1.00 89.31 90 SER A N 1
ATOM 709 C CA . SER A 1 90 ? 3.036 -5.460 -17.993 1.00 89.31 90 SER A CA 1
ATOM 710 C C . SER A 1 90 ? 2.684 -6.477 -16.910 1.00 89.31 90 SER A C 1
ATOM 712 O O . SER A 1 90 ? 1.777 -6.260 -16.107 1.00 89.31 90 SER A O 1
ATOM 714 N N . GLU A 1 91 ? 3.437 -7.574 -16.834 1.00 89.00 91 GLU A N 1
ATOM 715 C CA . GLU A 1 91 ? 3.303 -8.549 -15.752 1.00 89.00 91 GLU A CA 1
ATOM 716 C C . GLU A 1 91 ? 3.683 -7.944 -14.394 1.00 89.00 91 GLU A C 1
ATOM 718 O O . GLU A 1 91 ? 2.921 -8.062 -13.432 1.00 89.00 91 GLU A O 1
ATOM 723 N N . LEU A 1 92 ? 4.788 -7.198 -14.330 1.00 90.25 92 LEU A N 1
ATOM 724 C CA . LEU A 1 92 ? 5.198 -6.475 -13.129 1.00 90.25 92 LEU A CA 1
ATOM 725 C C . LEU A 1 92 ? 4.143 -5.448 -12.686 1.00 90.25 92 LEU A C 1
ATOM 727 O O . LEU A 1 92 ? 3.837 -5.357 -11.499 1.00 90.25 92 LEU A O 1
ATOM 731 N N . ALA A 1 93 ? 3.535 -4.719 -13.625 1.00 93.25 93 ALA A N 1
ATOM 732 C CA . ALA A 1 93 ? 2.441 -3.793 -13.340 1.00 93.25 93 ALA A CA 1
ATOM 733 C C . ALA A 1 93 ? 1.211 -4.506 -12.752 1.00 93.25 93 ALA A C 1
ATOM 735 O O . ALA A 1 93 ? 0.615 -4.014 -11.795 1.00 93.25 93 ALA A O 1
ATOM 736 N N . LYS A 1 94 ? 0.852 -5.691 -13.266 1.00 93.69 94 LYS A N 1
ATOM 737 C CA . LYS A 1 94 ? -0.240 -6.508 -12.703 1.00 93.69 94 LYS A CA 1
ATOM 738 C C . LYS A 1 94 ? 0.067 -6.958 -11.278 1.00 93.69 94 LYS A C 1
ATOM 740 O O . LYS A 1 94 ? -0.800 -6.867 -10.413 1.00 93.69 94 LYS A O 1
ATOM 745 N N . ILE A 1 95 ? 1.295 -7.415 -11.027 1.00 94.12 95 ILE A N 1
ATOM 746 C CA . ILE A 1 95 ? 1.737 -7.819 -9.687 1.00 94.12 95 ILE A CA 1
ATOM 747 C C . ILE A 1 95 ? 1.673 -6.628 -8.727 1.00 94.12 95 ILE A C 1
ATOM 749 O O . ILE A 1 95 ? 1.120 -6.763 -7.637 1.00 94.12 95 ILE A O 1
ATOM 753 N N . PHE A 1 96 ? 2.169 -5.461 -9.145 1.00 95.44 96 PHE A N 1
ATOM 754 C CA . PHE A 1 96 ? 2.080 -4.224 -8.372 1.00 95.44 96 PHE A CA 1
ATOM 755 C C . PHE A 1 96 ? 0.627 -3.867 -8.021 1.00 95.44 96 PHE A C 1
ATOM 757 O O . PHE A 1 96 ? 0.319 -3.621 -6.858 1.00 95.44 96 PHE A O 1
ATOM 764 N N . ASN A 1 97 ? -0.281 -3.900 -9.001 1.00 96.94 97 ASN A N 1
ATOM 765 C CA . ASN A 1 97 ? -1.692 -3.571 -8.782 1.00 96.94 97 ASN A CA 1
ATOM 766 C C . ASN A 1 97 ? -2.360 -4.516 -7.776 1.00 96.94 97 ASN A C 1
ATOM 768 O O . ASN A 1 97 ? -3.125 -4.052 -6.938 1.00 96.94 97 ASN A O 1
ATOM 772 N N . ARG A 1 98 ? -2.026 -5.812 -7.811 1.00 96.69 98 ARG A N 1
ATOM 773 C CA . ARG A 1 98 ? -2.514 -6.790 -6.827 1.00 96.69 98 ARG A CA 1
ATOM 774 C C . ARG A 1 98 ? -2.006 -6.493 -5.413 1.00 96.69 98 ARG A C 1
ATOM 776 O O . ARG A 1 98 ? -2.736 -6.672 -4.449 1.00 96.69 98 ARG A O 1
ATOM 783 N N . ILE A 1 99 ? -0.757 -6.042 -5.274 1.00 96.31 99 ILE A N 1
ATOM 784 C CA . ILE A 1 99 ? -0.216 -5.621 -3.971 1.00 96.31 99 ILE A CA 1
ATOM 785 C C . ILE A 1 99 ? -0.977 -4.394 -3.452 1.00 96.31 99 ILE A C 1
ATOM 787 O O . ILE A 1 99 ? -1.360 -4.373 -2.285 1.00 96.31 99 ILE A O 1
ATOM 791 N N . ALA A 1 100 ? -1.221 -3.402 -4.312 1.00 96.44 100 ALA A N 1
ATOM 792 C CA . ALA A 1 100 ? -1.969 -2.203 -3.944 1.00 96.44 100 ALA A CA 1
ATOM 793 C C . ALA A 1 100 ? -3.412 -2.530 -3.514 1.00 96.44 100 ALA A C 1
ATOM 795 O O . ALA A 1 100 ? -3.869 -2.041 -2.486 1.00 96.44 100 ALA A O 1
ATOM 796 N N . GLU A 1 101 ? -4.091 -3.416 -4.248 1.00 97.12 101 GLU A N 1
ATOM 797 C CA . GLU A 1 101 ? -5.443 -3.894 -3.929 1.00 97.12 101 GLU A CA 1
ATOM 798 C C . GLU A 1 101 ? -5.506 -4.616 -2.576 1.00 97.12 101 GLU A C 1
ATOM 800 O O . GLU A 1 101 ? -6.337 -4.279 -1.736 1.00 97.12 101 GLU A O 1
ATOM 805 N N . ASN A 1 102 ? -4.575 -5.536 -2.309 1.00 95.19 102 ASN A N 1
ATOM 806 C CA . ASN A 1 102 ? -4.519 -6.238 -1.024 1.00 95.19 102 ASN A CA 1
ATOM 807 C C . ASN A 1 102 ? -4.300 -5.275 0.155 1.00 95.19 102 ASN A C 1
ATOM 809 O O . ASN A 1 102 ? -4.840 -5.477 1.245 1.00 95.19 102 ASN A O 1
ATOM 813 N N . LEU A 1 103 ? -3.483 -4.237 -0.042 1.00 94.75 103 LEU A N 1
ATOM 814 C CA . LEU A 1 103 ? -3.211 -3.249 0.998 1.00 94.75 103 LEU A CA 1
ATOM 815 C C . LEU A 1 103 ? -4.441 -2.369 1.267 1.00 94.75 103 LEU A C 1
ATOM 817 O O . LEU A 1 103 ? -4.761 -2.095 2.425 1.00 94.75 103 LEU A O 1
ATOM 821 N N . GLU A 1 104 ? -5.154 -1.972 0.211 1.00 95.38 104 GLU A N 1
ATOM 822 C CA . GLU A 1 104 ? -6.424 -1.245 0.292 1.00 95.38 104 GLU A CA 1
ATOM 823 C C . GLU A 1 104 ? -7.499 -2.055 1.034 1.00 95.38 104 GLU A C 1
ATOM 825 O O . GLU A 1 104 ? -8.130 -1.550 1.968 1.00 95.38 104 GLU A O 1
ATOM 830 N N . GLU A 1 105 ? -7.653 -3.336 0.691 1.00 94.50 105 GLU A N 1
ATOM 831 C CA . GLU A 1 105 ? -8.588 -4.242 1.361 1.00 94.50 105 GLU A CA 1
ATOM 832 C C . GLU A 1 105 ? -8.236 -4.421 2.842 1.00 94.50 105 GLU A C 1
ATOM 834 O O . GLU A 1 105 ? -9.104 -4.290 3.712 1.00 94.50 105 GLU A O 1
ATOM 839 N N . SER A 1 106 ? -6.955 -4.652 3.150 1.00 93.12 106 SER A N 1
ATOM 840 C CA . SER A 1 106 ? -6.489 -4.799 4.529 1.00 93.12 106 SER A CA 1
ATOM 841 C C . SER A 1 106 ? -6.795 -3.556 5.363 1.00 93.12 106 SER A C 1
ATOM 843 O O . SER A 1 106 ? -7.251 -3.691 6.498 1.00 93.12 106 SER A O 1
ATOM 845 N N . ARG A 1 107 ? -6.585 -2.350 4.821 1.00 93.88 107 ARG A N 1
ATOM 846 C CA . ARG A 1 107 ? -6.903 -1.101 5.527 1.00 93.88 107 ARG A CA 1
ATOM 847 C C . ARG A 1 107 ? -8.404 -0.962 5.768 1.00 93.88 107 ARG A C 1
ATOM 849 O O . ARG A 1 107 ? -8.812 -0.657 6.886 1.00 93.88 107 ARG A O 1
ATOM 856 N N . SER A 1 108 ? -9.223 -1.262 4.760 1.00 93.31 108 SER A N 1
ATOM 857 C CA . SER A 1 108 ? -10.684 -1.240 4.897 1.00 93.31 108 SER A CA 1
ATOM 858 C C . SER A 1 108 ? -11.179 -2.212 5.975 1.00 93.31 108 SER A C 1
ATOM 860 O O . SER A 1 108 ? -12.077 -1.879 6.752 1.00 93.31 108 SER A O 1
ATOM 862 N N . MET A 1 109 ? -10.594 -3.412 6.061 1.00 91.38 109 MET A N 1
ATOM 863 C CA . MET A 1 109 ? -10.934 -4.383 7.104 1.00 91.38 109 MET A CA 1
ATOM 864 C C . MET A 1 109 ? -10.526 -3.916 8.503 1.00 91.38 109 MET A C 1
ATOM 866 O O . MET A 1 109 ? -11.315 -4.072 9.440 1.00 91.38 109 MET A O 1
ATOM 870 N N . THR A 1 110 ? -9.345 -3.314 8.652 1.00 92.12 110 THR A N 1
ATOM 871 C CA . THR A 1 110 ? -8.907 -2.736 9.930 1.00 92.12 110 THR A CA 1
ATOM 872 C C . THR A 1 110 ? -9.863 -1.637 10.389 1.00 92.12 110 THR A C 1
ATOM 874 O O . THR A 1 110 ? -10.383 -1.720 11.498 1.00 92.12 110 THR A O 1
ATOM 877 N N . GLU A 1 111 ? -10.213 -0.686 9.518 1.00 91.69 111 GLU A N 1
ATOM 878 C CA . GLU A 1 111 ? -11.138 0.411 9.850 1.00 91.69 111 GLU A CA 1
ATOM 879 C C . GLU A 1 111 ? -12.540 -0.094 10.243 1.00 91.69 111 GLU A C 1
ATOM 881 O O . GLU A 1 111 ? -13.186 0.439 11.150 1.00 91.69 111 GLU A O 1
ATOM 886 N N . LYS A 1 112 ? -13.037 -1.146 9.578 1.00 91.12 112 LYS A N 1
ATOM 887 C CA . LYS A 1 112 ? -14.306 -1.799 9.952 1.00 91.12 112 LYS A CA 1
ATOM 888 C C . LYS A 1 112 ? -14.212 -2.477 11.318 1.00 91.12 112 LYS A C 1
ATOM 890 O O . LYS A 1 112 ? -15.158 -2.402 12.104 1.00 91.12 112 LYS A O 1
ATOM 895 N N . THR A 1 113 ? -13.088 -3.132 11.593 1.00 87.75 113 THR A N 1
ATOM 896 C CA . THR A 1 113 ? -12.848 -3.831 12.859 1.00 87.75 113 THR A CA 1
ATOM 897 C C . THR A 1 113 ? -12.760 -2.843 14.016 1.00 87.75 113 THR A C 1
ATOM 899 O O . THR A 1 113 ? -13.444 -3.042 15.017 1.00 87.75 113 THR A O 1
ATOM 902 N N . GLU A 1 114 ? -12.013 -1.749 13.862 1.00 89.38 114 GLU A N 1
ATOM 903 C CA . GLU A 1 114 ? -11.913 -0.674 14.858 1.00 89.38 114 GLU A CA 1
ATOM 904 C C . GLU A 1 114 ? -13.295 -0.117 15.217 1.00 8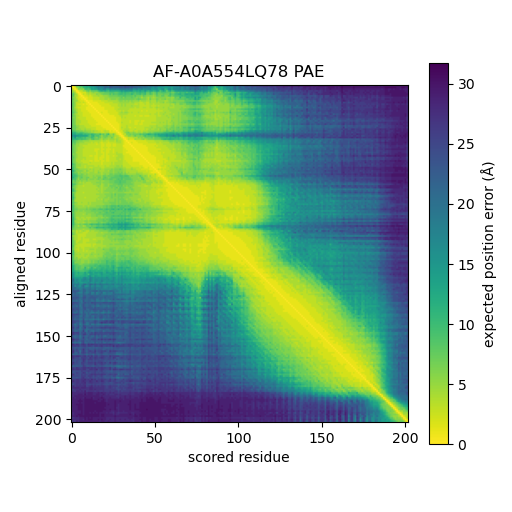9.38 114 GLU A C 1
ATOM 906 O O . GLU A 1 114 ? -13.688 -0.140 16.383 1.00 89.38 114 GLU A O 1
ATOM 911 N N . LYS A 1 115 ? -14.106 0.248 14.214 1.00 90.44 115 LYS A N 1
ATOM 912 C CA . LYS A 1 115 ? -15.487 0.714 14.441 1.00 90.44 115 LYS A CA 1
ATOM 913 C C . LYS A 1 115 ? -16.344 -0.314 15.182 1.00 90.44 115 LYS A C 1
ATOM 915 O O . LYS A 1 115 ? -17.140 0.050 16.047 1.00 90.44 115 LYS A O 1
ATOM 920 N N . SER A 1 116 ? -16.213 -1.598 14.846 1.00 90.19 116 SER A N 1
ATOM 921 C CA . SER A 1 116 ? -16.952 -2.667 15.527 1.00 90.19 116 SER A CA 1
ATOM 922 C C . SER A 1 116 ? -16.518 -2.842 16.980 1.00 90.19 116 SER A C 1
ATOM 924 O O . SER A 1 116 ? -17.364 -3.121 17.833 1.00 90.19 116 SER A O 1
ATOM 926 N N . VAL A 1 117 ? -15.221 -2.720 17.264 1.00 89.44 117 VAL A N 1
ATOM 927 C CA . VAL A 1 117 ? -14.681 -2.803 18.624 1.00 89.44 117 VAL A CA 1
ATOM 928 C C . VAL A 1 117 ? -15.181 -1.625 19.451 1.00 89.44 117 VAL A C 1
ATOM 930 O O . VAL A 1 117 ? -15.713 -1.856 20.535 1.00 89.44 117 VAL A O 1
ATOM 933 N N . ASP A 1 118 ? -15.129 -0.404 18.919 1.00 90.06 118 ASP A N 1
ATOM 934 C CA . ASP A 1 118 ? -15.629 0.798 19.596 1.00 90.06 118 ASP A CA 1
ATOM 935 C C . ASP A 1 118 ? -17.115 0.686 19.949 1.00 90.06 118 ASP A C 1
ATOM 937 O O . ASP A 1 118 ? -17.516 0.940 21.089 1.00 90.06 118 ASP A O 1
ATOM 941 N N . MET A 1 119 ? -17.944 0.232 19.001 1.00 91.00 119 MET A N 1
ATOM 942 C CA . MET A 1 119 ? -19.368 -0.009 19.253 1.00 91.00 119 MET A CA 1
ATOM 943 C C . MET A 1 119 ? -19.586 -1.048 20.358 1.00 91.00 119 MET A C 1
ATOM 945 O O . MET A 1 119 ? -20.427 -0.851 21.237 1.00 91.00 119 MET A O 1
ATOM 949 N N . LYS A 1 120 ? -18.811 -2.139 20.351 1.00 91.38 120 LYS A N 1
ATOM 950 C CA . LYS A 1 120 ? -18.913 -3.203 21.356 1.00 91.38 120 LYS A CA 1
ATOM 951 C C . LYS A 1 120 ? -18.471 -2.734 22.741 1.00 91.38 120 LYS A C 1
ATOM 953 O O . LYS A 1 120 ? -19.117 -3.083 23.727 1.00 91.38 120 LYS A O 1
ATOM 958 N N . VAL A 1 121 ? -17.391 -1.956 22.822 1.00 92.19 121 VAL A N 1
ATOM 959 C CA . VAL A 1 121 ? -16.916 -1.358 24.076 1.00 92.19 121 VAL A CA 1
ATOM 960 C C . VAL A 1 121 ? -17.981 -0.423 24.628 1.00 92.19 121 VAL A C 1
ATOM 962 O O . VAL A 1 121 ? -18.374 -0.588 25.776 1.00 92.19 121 VAL A O 1
ATOM 965 N N . LYS A 1 122 ? -18.528 0.481 23.806 1.00 91.88 122 LYS A N 1
ATOM 966 C CA . LYS A 1 122 ? -19.583 1.407 24.232 1.00 91.88 122 LYS A CA 1
ATOM 967 C C . LYS A 1 122 ? -20.818 0.675 24.764 1.00 91.88 122 LYS A C 1
ATOM 969 O O . LYS A 1 122 ? -21.295 1.007 25.844 1.00 91.88 122 LYS A O 1
ATOM 974 N N . ALA A 1 123 ? -21.295 -0.339 24.040 1.00 92.19 123 ALA A N 1
ATOM 975 C CA . ALA A 1 123 ? -22.438 -1.142 24.468 1.00 92.19 123 ALA A CA 1
ATOM 976 C C . ALA A 1 123 ? -22.170 -1.857 25.802 1.00 92.19 123 ALA A C 1
ATOM 978 O O . ALA A 1 123 ? -23.009 -1.831 26.696 1.00 92.19 123 ALA A O 1
ATOM 979 N N . LYS A 1 124 ? -20.982 -2.455 25.965 1.00 89.25 124 LYS A N 1
ATOM 980 C CA . LYS A 1 124 ? -20.626 -3.169 27.197 1.00 89.25 124 LYS A CA 1
ATOM 981 C C . LYS A 1 124 ? -20.419 -2.231 28.388 1.00 89.25 124 LYS A C 1
ATOM 983 O O . LYS A 1 124 ? -20.746 -2.603 29.508 1.00 89.25 124 LYS A O 1
ATOM 988 N N . THR A 1 125 ? -19.886 -1.033 28.160 1.00 92.06 125 THR A N 1
ATOM 989 C CA . THR A 1 125 ? -19.756 -0.009 29.203 1.00 92.06 125 THR A CA 1
ATOM 990 C C . THR A 1 125 ? -21.127 0.456 29.683 1.00 92.06 125 THR A C 1
ATOM 992 O O . THR A 1 125 ? -21.331 0.537 30.888 1.00 92.06 125 THR A O 1
ATOM 995 N N . GLN A 1 126 ? -22.074 0.684 28.768 1.00 93.25 126 GLN A N 1
ATOM 996 C CA . GLN A 1 126 ? -23.442 1.059 29.129 1.00 93.25 126 GLN A CA 1
ATOM 997 C C . GLN A 1 126 ? -24.143 -0.045 29.941 1.00 93.25 126 GLN A C 1
ATOM 999 O O . GLN A 1 126 ? -24.700 0.233 30.997 1.00 93.25 126 GLN A O 1
ATOM 1004 N N . ASP A 1 127 ? -24.064 -1.301 29.496 1.00 92.94 127 ASP A N 1
ATOM 1005 C CA . ASP A 1 127 ? -24.648 -2.452 30.207 1.00 92.94 127 ASP A CA 1
ATOM 1006 C C . ASP A 1 127 ? -24.052 -2.623 31.620 1.00 92.94 127 ASP A C 1
ATOM 1008 O O . ASP A 1 127 ? -24.752 -2.898 32.601 1.00 92.94 127 ASP A O 1
ATOM 1012 N N . LEU A 1 128 ? -22.741 -2.391 31.754 1.00 90.06 128 LEU A N 1
ATOM 1013 C CA . LEU A 1 128 ? -22.066 -2.411 33.047 1.00 90.06 128 LEU A CA 1
ATOM 1014 C C . LEU A 1 128 ? -22.519 -1.256 33.951 1.00 90.06 128 LEU A C 1
ATOM 1016 O O . LEU A 1 128 ? -22.722 -1.475 35.142 1.00 90.06 128 LEU A O 1
ATOM 1020 N N . GLU A 1 129 ? -22.700 -0.054 33.406 1.00 93.31 129 GLU A N 1
ATOM 1021 C CA . GLU A 1 129 ? -23.204 1.113 34.139 1.00 93.31 129 GLU A CA 1
ATOM 1022 C C . GLU A 1 129 ? -24.639 0.886 34.638 1.00 93.31 129 GLU A C 1
ATOM 1024 O O . GLU A 1 129 ? -24.937 1.120 35.810 1.00 93.31 129 GLU A O 1
ATOM 1029 N N . GLU A 1 130 ? -25.514 0.335 33.794 1.00 94.94 130 GLU A N 1
ATOM 1030 C CA . GLU A 1 130 ? -26.872 -0.066 34.178 1.00 94.94 130 GLU A CA 1
ATOM 1031 C C . GLU A 1 130 ? -26.853 -1.116 35.301 1.00 94.94 130 GLU A C 1
ATOM 1033 O O . GLU A 1 130 ? -27.584 -0.998 36.290 1.00 94.94 130 GLU A O 1
ATOM 1038 N N . THR A 1 131 ? -25.960 -2.105 35.202 1.00 91.94 131 THR A N 1
ATOM 1039 C CA . THR A 1 131 ? -25.780 -3.138 36.231 1.00 91.94 131 THR A CA 1
ATOM 1040 C C . THR A 1 131 ? -25.271 -2.557 37.553 1.00 91.94 131 THR A C 1
ATOM 1042 O O . THR A 1 131 ? -25.781 -2.923 38.615 1.00 91.94 131 THR A O 1
ATOM 1045 N N . ILE A 1 132 ? -24.288 -1.650 37.513 1.00 91.81 132 ILE A N 1
ATOM 1046 C CA . ILE A 1 132 ? -23.762 -0.961 38.701 1.00 91.81 132 ILE A CA 1
ATOM 1047 C C . ILE A 1 132 ? -24.882 -0.172 39.377 1.00 91.81 132 ILE A C 1
ATOM 1049 O O . ILE A 1 132 ? -25.131 -0.378 40.563 1.00 91.81 132 ILE A O 1
ATOM 1053 N N . ASN A 1 133 ? -25.626 0.637 38.619 1.00 94.00 133 ASN A N 1
ATOM 1054 C CA . ASN A 1 133 ? -26.746 1.417 39.143 1.00 94.00 133 ASN A CA 1
ATOM 1055 C C . ASN A 1 133 ? -27.811 0.517 39.796 1.00 94.00 133 ASN A C 1
ATOM 1057 O O . ASN A 1 133 ? -28.297 0.805 40.892 1.00 94.00 133 ASN A O 1
ATOM 1061 N N . ALA A 1 134 ? -28.154 -0.611 39.167 1.00 94.06 134 ALA A N 1
ATOM 1062 C CA . ALA A 1 134 ? -29.103 -1.571 39.727 1.00 94.06 134 ALA A CA 1
ATOM 1063 C C . ALA A 1 134 ? -28.592 -2.213 41.031 1.00 94.06 134 ALA A C 1
ATOM 1065 O O . ALA A 1 134 ? -29.355 -2.381 41.990 1.00 94.06 134 ALA A O 1
ATOM 1066 N N . LEU A 1 135 ? -27.304 -2.563 41.090 1.00 89.44 135 LEU A N 1
ATOM 1067 C CA . LEU A 1 135 ? -26.670 -3.107 42.291 1.00 89.44 135 LEU A CA 1
ATOM 1068 C C . LEU A 1 135 ? -26.619 -2.080 43.422 1.00 89.44 135 LEU A C 1
ATOM 1070 O O . LEU A 1 135 ? -26.941 -2.433 44.555 1.00 89.44 135 LEU A O 1
ATOM 1074 N N . GLU A 1 136 ? -26.294 -0.823 43.131 1.00 91.25 136 GLU A N 1
ATOM 1075 C CA . GLU A 1 136 ? -26.308 0.264 44.113 1.00 91.25 136 GLU A CA 1
ATOM 1076 C C . GLU A 1 136 ? -27.701 0.462 44.716 1.00 91.25 136 GLU A C 1
ATOM 1078 O O . GLU A 1 136 ? -27.841 0.517 45.940 1.00 91.25 136 GLU A O 1
ATOM 1083 N N . GLN A 1 137 ? -28.754 0.474 43.889 1.00 93.81 137 GLN A N 1
ATOM 1084 C CA . GLN A 1 137 ? -30.135 0.533 44.382 1.00 93.81 137 GLN A CA 1
ATOM 1085 C C . GLN A 1 137 ? -30.472 -0.674 45.264 1.00 93.81 137 GLN A C 1
ATOM 1087 O O . GLN A 1 137 ? -31.097 -0.529 46.316 1.00 93.81 137 GLN A O 1
ATOM 1092 N N . LYS A 1 138 ? -30.023 -1.875 44.883 1.00 92.69 138 LYS A N 1
ATOM 1093 C CA . LYS A 1 138 ? -30.250 -3.093 45.670 1.00 92.69 138 LYS A CA 1
ATOM 1094 C C . LYS A 1 138 ? -29.531 -3.052 47.019 1.00 92.69 138 LYS A C 1
ATOM 1096 O O . LYS A 1 138 ? -30.120 -3.445 48.025 1.00 92.69 138 LYS A O 1
ATOM 1101 N N . VAL A 1 139 ? -28.285 -2.579 47.049 1.00 91.00 139 VAL A N 1
ATOM 1102 C CA . VAL A 1 139 ? -27.506 -2.386 48.283 1.00 91.00 139 VAL A CA 1
ATOM 1103 C C . VAL A 1 139 ? -28.181 -1.347 49.172 1.00 91.00 139 VAL A C 1
ATOM 1105 O O . VAL A 1 139 ? -28.376 -1.609 50.357 1.00 91.00 139 VAL A O 1
ATOM 1108 N N . LYS A 1 140 ? -28.622 -0.220 48.604 1.00 92.19 140 LYS A N 1
ATOM 1109 C CA . LYS A 1 140 ? -29.348 0.825 49.333 1.00 92.19 140 LYS A CA 1
ATOM 1110 C C . LYS A 1 140 ? -30.630 0.286 49.968 1.00 92.19 140 LYS A C 1
ATOM 1112 O O . LYS A 1 140 ? -30.839 0.469 51.163 1.00 92.19 140 LYS A O 1
ATOM 1117 N N . ASN A 1 141 ? -31.449 -0.431 49.199 1.00 93.31 141 ASN A N 1
ATOM 1118 C CA . ASN A 1 141 ? -32.685 -1.034 49.700 1.00 93.31 141 ASN A CA 1
ATOM 1119 C C . ASN A 1 141 ? -32.413 -2.045 50.822 1.00 93.31 141 ASN A C 1
ATOM 1121 O O . ASN A 1 141 ? -33.098 -2.020 51.840 1.00 93.31 141 ASN A O 1
ATOM 1125 N N . ARG A 1 142 ? -31.376 -2.883 50.681 1.00 90.56 142 ARG A N 1
ATOM 1126 C CA . ARG A 1 142 ? -30.956 -3.804 51.748 1.00 90.56 142 ARG 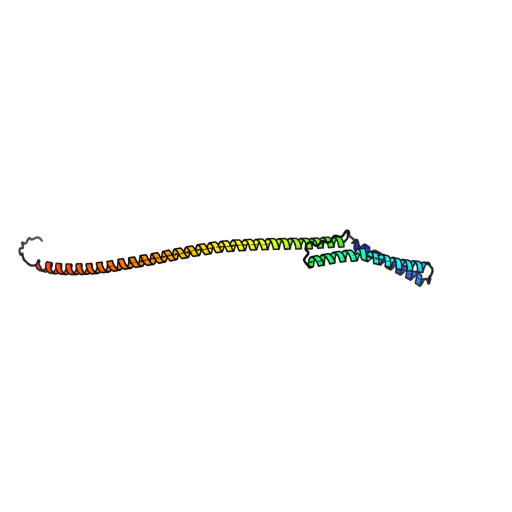A CA 1
ATOM 1127 C C . ARG A 1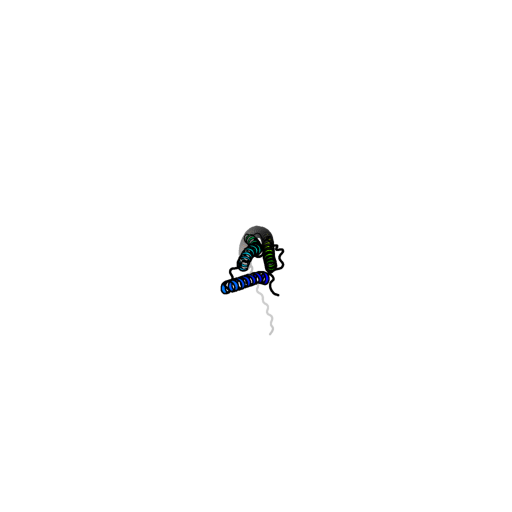 142 ? -30.455 -3.084 52.995 1.00 90.56 142 ARG A C 1
ATOM 1129 O O . ARG A 1 142 ? -30.710 -3.565 54.088 1.00 90.56 142 ARG A O 1
ATOM 1136 N N . SER A 1 143 ? -29.762 -1.955 52.855 1.00 89.94 143 SER A N 1
ATOM 1137 C CA . SER A 1 143 ? -29.327 -1.150 54.003 1.00 89.94 143 SER A CA 1
ATOM 1138 C C . SER A 1 143 ? -30.528 -0.619 54.788 1.00 89.94 143 SER A C 1
ATOM 1140 O O . SER A 1 143 ? -30.569 -0.760 56.005 1.00 89.94 143 SER A O 1
ATOM 1142 N N . ILE A 1 144 ? -31.537 -0.095 54.084 1.00 94.25 144 ILE A N 1
ATOM 1143 C CA . ILE A 1 144 ? -32.789 0.384 54.690 1.00 94.25 144 ILE A CA 1
ATOM 1144 C C . ILE A 1 144 ? -33.530 -0.765 55.397 1.00 94.25 144 ILE A C 1
ATOM 1146 O O . ILE A 1 144 ? -34.035 -0.600 56.506 1.00 94.25 144 ILE A O 1
ATOM 1150 N N . GLU A 1 145 ? -33.590 -1.945 54.776 1.00 94.50 145 GLU A N 1
ATOM 1151 C CA . GLU A 1 145 ? -34.207 -3.135 55.374 1.00 94.50 145 GLU A CA 1
ATOM 1152 C C . GLU A 1 145 ? -33.457 -3.601 56.632 1.00 94.50 145 GLU A C 1
ATOM 1154 O O . GLU A 1 145 ? -34.085 -3.907 57.645 1.00 94.50 145 GLU A O 1
ATOM 1159 N N . LEU A 1 146 ? -32.121 -3.604 56.602 1.00 89.50 146 LEU A N 1
ATOM 1160 C CA . LEU A 1 146 ? -31.288 -3.946 57.757 1.00 89.50 146 LEU A CA 1
ATOM 1161 C C . LEU A 1 146 ? -31.490 -2.970 58.920 1.00 89.50 146 LEU A C 1
ATOM 1163 O O . LEU A 1 146 ? -31.648 -3.420 60.052 1.00 89.50 146 LEU A O 1
ATOM 1167 N N . GLU A 1 147 ? -31.535 -1.661 58.659 1.00 92.88 147 GLU A N 1
ATOM 1168 C CA . GLU A 1 147 ? -31.833 -0.648 59.683 1.00 92.88 147 GLU A CA 1
ATOM 1169 C C . GLU A 1 147 ? -33.198 -0.892 60.336 1.00 92.88 147 GLU A C 1
ATOM 1171 O O . GLU A 1 147 ? -33.329 -0.846 61.562 1.00 92.88 147 GLU A O 1
ATOM 1176 N N . ARG A 1 148 ? -34.209 -1.231 59.529 1.00 94.31 148 ARG A N 1
ATOM 1177 C CA . ARG A 1 148 ? -35.541 -1.573 60.029 1.00 94.31 148 ARG A CA 1
ATOM 1178 C C . ARG A 1 148 ? -35.517 -2.819 60.918 1.00 94.31 148 ARG A C 1
ATOM 1180 O O . ARG A 1 148 ? -36.093 -2.794 62.003 1.00 94.31 148 ARG A O 1
ATOM 1187 N N . ILE A 1 149 ? -34.854 -3.890 60.476 1.00 95.12 149 ILE A N 1
ATOM 1188 C CA . ILE A 1 149 ? -34.741 -5.142 61.242 1.00 95.12 149 ILE A CA 1
ATOM 1189 C C . ILE A 1 149 ? -34.015 -4.907 62.570 1.00 95.12 149 ILE A C 1
ATOM 1191 O O . ILE A 1 149 ? -34.430 -5.450 63.592 1.00 95.12 149 ILE A O 1
ATOM 1195 N N . ILE A 1 150 ? -32.953 -4.093 62.580 1.00 94.12 150 ILE A N 1
ATOM 1196 C CA . ILE A 1 150 ? -32.235 -3.735 63.810 1.00 94.12 150 ILE A CA 1
ATOM 1197 C C . ILE A 1 150 ? -33.185 -3.036 64.788 1.00 94.12 150 ILE A C 1
ATOM 1199 O O . ILE A 1 150 ? -33.289 -3.471 65.933 1.00 94.12 150 ILE A O 1
ATOM 1203 N N . SER A 1 151 ? -33.936 -2.031 64.329 1.00 93.75 151 SER A N 1
ATOM 1204 C CA . SER A 1 151 ? -34.900 -1.313 65.173 1.00 93.75 151 SER A CA 1
ATOM 1205 C C . SER A 1 151 ? -36.008 -2.229 65.717 1.00 93.75 151 SER A C 1
ATOM 1207 O O . SER A 1 151 ? -36.332 -2.178 66.904 1.00 93.75 151 SER A O 1
ATOM 1209 N N . GLU A 1 152 ? -36.563 -3.122 64.890 1.00 95.00 152 GLU A N 1
ATOM 1210 C CA . GLU A 1 152 ? -37.552 -4.112 65.341 1.00 95.00 152 GLU A CA 1
ATOM 1211 C C . GLU A 1 152 ? -36.953 -5.089 66.370 1.00 95.00 152 GLU A C 1
ATOM 1213 O O . GLU A 1 152 ? -37.593 -5.401 67.378 1.00 95.00 152 GLU A O 1
ATOM 1218 N N . SER A 1 153 ? -35.707 -5.531 66.168 1.00 90.12 153 SER A N 1
ATOM 1219 C CA . SER A 1 153 ? -35.008 -6.413 67.106 1.00 90.12 153 SER A CA 1
ATOM 1220 C C . SER A 1 153 ? -34.702 -5.733 68.443 1.00 90.12 153 SER A C 1
ATOM 1222 O O . SER A 1 153 ? -34.725 -6.408 69.475 1.00 90.12 153 SER A O 1
ATOM 1224 N N . GLU A 1 154 ? -34.394 -4.435 68.452 1.00 92.62 154 GLU A N 1
ATOM 1225 C CA . GLU A 1 154 ? -34.186 -3.657 69.678 1.00 92.62 154 GLU A CA 1
ATOM 1226 C C . GLU A 1 154 ? -35.480 -3.549 70.490 1.00 92.62 154 GLU A C 1
ATOM 1228 O O . GLU A 1 154 ? -35.480 -3.880 71.678 1.00 92.62 154 GLU A O 1
ATOM 1233 N N . ASN A 1 155 ? -36.595 -3.213 69.834 1.00 93.06 155 ASN A N 1
ATOM 1234 C CA . ASN A 1 155 ? -37.913 -3.153 70.471 1.00 93.06 155 ASN A CA 1
ATOM 1235 C C . ASN A 1 155 ? -38.326 -4.516 71.052 1.00 93.06 155 ASN A C 1
ATOM 1237 O O .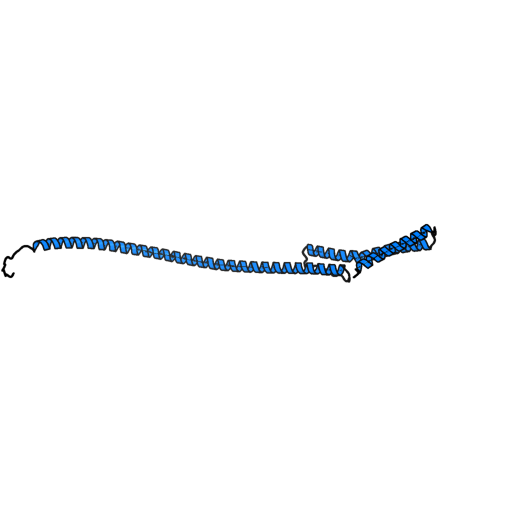 ASN A 1 155 ? -38.783 -4.606 72.193 1.00 93.06 155 ASN A O 1
ATOM 1241 N N . PHE A 1 156 ? -38.117 -5.603 70.301 1.00 92.94 156 PHE A N 1
ATOM 1242 C CA . PHE A 1 156 ? -38.422 -6.955 70.777 1.00 92.94 156 PHE A CA 1
ATOM 1243 C C . PHE A 1 156 ? -37.562 -7.354 71.983 1.00 92.94 156 PHE A C 1
ATOM 1245 O O . PHE A 1 156 ? -38.052 -7.958 72.939 1.00 92.94 156 PHE A O 1
ATOM 1252 N N . LYS A 1 157 ? -36.273 -6.996 71.973 1.00 92.25 157 LYS A N 1
ATOM 1253 C CA . LYS A 1 157 ? -35.370 -7.240 73.104 1.00 92.25 157 LYS A CA 1
ATOM 1254 C C . LYS A 1 157 ? -35.842 -6.515 74.366 1.00 92.25 157 LYS A C 1
ATOM 1256 O O . LYS A 1 157 ? -35.777 -7.098 75.450 1.00 92.25 157 LYS A O 1
ATOM 1261 N N . GLU A 1 158 ? -36.315 -5.277 74.238 1.00 93.00 158 GLU A N 1
ATOM 1262 C CA . GLU A 1 158 ? -36.881 -4.521 75.356 1.00 93.00 158 GLU A CA 1
ATOM 1263 C C . GLU A 1 158 ? -38.150 -5.195 75.907 1.00 93.00 158 GLU A C 1
ATOM 1265 O O . GLU A 1 158 ? -38.256 -5.409 77.117 1.00 93.00 158 GLU A O 1
ATOM 1270 N N . GLU A 1 159 ? -39.059 -5.637 75.031 1.00 94.06 159 GLU A N 1
ATOM 1271 C CA . GLU A 1 159 ? -40.279 -6.357 75.419 1.00 94.06 159 GLU A CA 1
ATOM 1272 C C . GLU A 1 159 ? -39.968 -7.660 76.176 1.00 94.06 159 GLU A C 1
ATOM 1274 O O . GLU A 1 159 ? -40.530 -7.922 77.244 1.00 94.06 159 GLU A O 1
ATOM 1279 N N . VAL A 1 160 ? -39.037 -8.469 75.659 1.00 94.31 160 VAL A N 1
ATOM 1280 C CA . VAL A 1 160 ? -38.600 -9.716 76.308 1.00 94.31 160 VAL A CA 1
ATOM 1281 C C . VAL A 1 160 ? -37.959 -9.433 77.665 1.00 94.31 160 VAL A C 1
ATOM 1283 O O . VAL A 1 160 ? -38.234 -10.147 78.630 1.00 94.31 160 VAL A O 1
ATOM 1286 N N . SER A 1 161 ? -37.133 -8.389 77.766 1.00 93.06 161 SER A N 1
ATOM 1287 C CA . SER A 1 161 ? -36.521 -7.971 79.031 1.00 93.06 161 SER A CA 1
ATOM 1288 C C . SER A 1 161 ? -37.576 -7.565 80.067 1.00 93.06 161 SER A C 1
ATOM 1290 O O . SER A 1 161 ? -37.472 -7.954 81.231 1.00 93.06 161 SER A O 1
ATOM 1292 N N . ASN A 1 162 ? -38.612 -6.828 79.660 1.00 93.25 162 ASN A N 1
ATOM 1293 C CA . ASN A 1 162 ? -39.705 -6.433 80.551 1.00 93.25 162 ASN A CA 1
ATOM 1294 C C . ASN A 1 162 ? -40.515 -7.649 81.026 1.00 93.25 162 ASN A C 1
ATOM 1296 O O . ASN A 1 162 ? -40.678 -7.837 82.230 1.00 93.25 162 ASN A O 1
ATOM 1300 N N . LYS A 1 163 ? -40.898 -8.554 80.116 1.00 92.81 163 LYS A N 1
ATOM 1301 C CA . LYS A 1 163 ? -41.569 -9.817 80.475 1.00 92.81 163 LYS A CA 1
ATOM 1302 C C . LYS A 1 163 ? -40.723 -10.703 81.389 1.00 92.81 163 LYS A C 1
ATOM 1304 O O . LYS A 1 163 ? -41.255 -11.352 82.284 1.00 92.81 163 LYS A O 1
ATOM 1309 N N . ALA A 1 164 ? -39.404 -10.743 81.200 1.00 90.56 164 ALA A N 1
ATOM 1310 C CA . ALA A 1 164 ? -38.514 -11.504 82.073 1.00 90.56 164 ALA A CA 1
ATOM 1311 C C . ALA A 1 164 ? -38.505 -10.957 83.511 1.00 90.56 164 ALA A C 1
ATOM 1313 O O . ALA A 1 164 ? -38.486 -11.748 84.458 1.00 90.56 164 ALA A O 1
ATOM 1314 N N . LYS A 1 165 ? -38.562 -9.627 83.681 1.00 92.69 165 LYS A N 1
ATOM 1315 C CA . LYS A 1 165 ? -38.725 -8.996 85.000 1.00 92.69 165 LYS A CA 1
ATOM 1316 C C . LYS A 1 165 ? -40.063 -9.378 85.632 1.00 92.69 165 LYS A C 1
ATOM 1318 O O . LYS A 1 165 ? -40.054 -9.884 86.749 1.00 92.69 165 LYS A O 1
ATOM 1323 N N . GLU A 1 166 ? -41.169 -9.260 84.896 1.00 94.06 166 GLU A N 1
ATOM 1324 C CA . GLU A 1 166 ? -42.506 -9.654 85.377 1.00 94.06 166 GLU A CA 1
ATOM 1325 C C . GLU A 1 166 ? -42.554 -11.127 85.814 1.00 94.06 166 GLU A C 1
ATOM 1327 O O . GLU A 1 166 ? -43.067 -11.457 86.882 1.00 94.06 166 GLU A O 1
ATOM 1332 N N . VAL A 1 167 ? -41.970 -12.037 85.027 1.00 93.06 167 VAL A N 1
ATOM 1333 C CA . VAL A 1 167 ? -41.888 -13.465 85.381 1.00 93.06 167 VAL A CA 1
ATOM 1334 C C . VAL A 1 167 ? -41.060 -13.680 86.648 1.00 93.06 167 VAL A C 1
ATOM 1336 O O . VAL A 1 167 ? -41.397 -14.541 87.463 1.00 93.06 167 VAL A O 1
ATOM 1339 N N . SER A 1 168 ? -39.977 -12.921 86.827 1.00 92.31 168 SER A N 1
ATOM 1340 C CA . SER A 1 168 ? -39.158 -12.988 88.038 1.00 92.31 168 SER A CA 1
ATOM 1341 C C . SER A 1 168 ? -39.943 -12.534 89.270 1.00 92.31 168 SER A C 1
ATOM 1343 O O . SER A 1 168 ? -39.924 -13.229 90.286 1.00 92.31 168 SER A O 1
ATOM 1345 N N . GLU A 1 169 ? -40.669 -11.421 89.168 1.00 93.19 169 GLU A N 1
ATOM 1346 C CA . GLU A 1 169 ? -41.525 -10.891 90.237 1.00 93.19 169 GLU A CA 1
ATOM 1347 C C . GLU A 1 169 ? -42.642 -11.879 90.599 1.00 93.19 169 GLU A C 1
ATOM 1349 O O . GLU A 1 169 ? -42.798 -12.250 91.765 1.00 93.19 169 GLU A O 1
ATOM 1354 N N . LEU A 1 170 ? -43.345 -12.414 89.596 1.00 93.88 170 LEU A N 1
ATOM 1355 C CA . LEU A 1 170 ? -44.370 -13.444 89.788 1.00 93.88 170 LEU A CA 1
ATOM 1356 C C . LEU A 1 170 ? -43.809 -14.702 90.458 1.00 93.88 170 LEU A C 1
ATOM 1358 O O . LEU A 1 170 ? -44.469 -15.322 91.293 1.00 93.88 170 LEU A O 1
ATOM 1362 N N . LYS A 1 171 ? -42.585 -15.108 90.108 1.00 90.81 171 LYS A N 1
ATOM 1363 C CA . LYS A 1 171 ? -41.932 -16.273 90.714 1.00 90.81 171 LYS A CA 1
ATOM 1364 C C . LYS A 1 171 ? -41.628 -16.043 92.194 1.00 90.81 171 LYS A C 1
ATOM 1366 O O . LYS A 1 171 ? -41.819 -16.963 92.995 1.00 90.81 171 LYS A O 1
ATOM 1371 N N . GLU A 1 172 ? -41.181 -14.846 92.568 1.00 92.50 172 GLU A N 1
ATOM 1372 C CA . GLU A 1 172 ? -41.021 -14.480 93.979 1.00 92.50 172 GLU A CA 1
ATOM 1373 C C . GLU A 1 172 ? -42.362 -14.473 94.716 1.00 92.50 172 GLU A C 1
ATOM 1375 O O . GLU A 1 172 ? -42.464 -15.018 95.819 1.00 92.50 172 GLU A O 1
ATOM 1380 N N . GLU A 1 173 ? -43.414 -13.940 94.096 1.00 92.25 173 GLU A N 1
ATOM 1381 C CA . GLU A 1 173 ? -44.751 -13.909 94.682 1.00 92.25 173 GLU A CA 1
ATOM 1382 C C . GLU A 1 173 ? -45.312 -15.322 94.911 1.00 92.25 173 GLU A C 1
ATOM 1384 O O . GLU A 1 173 ? -45.772 -15.638 96.012 1.00 92.25 173 GLU A O 1
ATOM 1389 N N . ILE A 1 174 ? -45.179 -16.221 93.928 1.00 91.75 174 ILE A N 1
ATOM 1390 C CA . ILE A 1 174 ? -45.545 -17.640 94.062 1.00 91.75 174 ILE A CA 1
ATOM 1391 C C . ILE A 1 174 ? -44.768 -18.303 95.203 1.00 91.75 174 ILE A C 1
ATOM 1393 O O . ILE A 1 174 ? -45.354 -19.056 95.988 1.00 91.75 174 ILE A O 1
ATOM 1397 N N . ASN A 1 175 ? -43.464 -18.042 95.325 1.00 91.12 175 ASN A N 1
ATOM 1398 C CA . ASN A 1 175 ? -42.657 -18.589 96.416 1.00 91.12 175 ASN A CA 1
ATOM 1399 C C . ASN A 1 175 ? -43.138 -18.082 97.782 1.00 91.12 175 ASN A C 1
ATOM 1401 O O . ASN A 1 175 ? -43.328 -18.881 98.702 1.00 91.12 175 ASN A O 1
ATOM 1405 N N . ASN A 1 176 ? -43.412 -16.785 97.907 1.00 89.81 176 ASN A N 1
ATOM 1406 C CA . ASN A 1 176 ? -43.953 -16.193 99.128 1.00 89.81 176 ASN A CA 1
ATOM 1407 C C . ASN A 1 176 ? -45.329 -16.772 99.490 1.00 89.81 176 ASN A C 1
ATOM 1409 O O . ASN A 1 176 ? -45.593 -17.078 100.656 1.00 89.81 176 ASN A O 1
ATOM 1413 N N . LEU A 1 177 ? -46.203 -16.977 98.500 1.00 88.31 177 LEU A N 1
ATOM 1414 C CA . LEU A 1 177 ? -47.500 -17.627 98.688 1.00 88.31 177 LEU A CA 1
ATOM 1415 C C . LEU A 1 177 ? -47.345 -19.084 99.135 1.00 88.31 177 LEU A C 1
ATOM 1417 O O . LEU A 1 177 ? -48.007 -19.497 100.087 1.00 88.31 177 LEU A O 1
ATOM 1421 N N . ARG A 1 178 ? -46.432 -19.853 98.527 1.00 87.38 178 ARG A N 1
ATOM 1422 C CA . ARG A 1 178 ? -46.122 -21.227 98.959 1.00 87.38 178 ARG A CA 1
ATOM 1423 C C . ARG A 1 178 ? -45.642 -21.283 100.409 1.00 87.38 178 ARG A C 1
ATOM 1425 O O . ARG A 1 178 ? -46.097 -22.150 101.153 1.00 87.38 178 ARG A O 1
ATOM 1432 N N . LEU A 1 179 ? -44.774 -20.357 100.825 1.00 84.94 179 LEU A N 1
ATOM 1433 C CA . LEU A 1 179 ? -44.304 -20.255 102.213 1.00 84.94 179 LEU A CA 1
ATOM 1434 C C . LEU A 1 179 ? -45.438 -19.908 103.190 1.00 84.94 179 LEU A C 1
ATOM 1436 O O . LEU A 1 179 ? -45.488 -20.438 104.300 1.00 84.94 179 LEU A O 1
ATOM 1440 N N . LYS A 1 180 ? -46.386 -19.050 102.790 1.00 84.12 180 LYS A N 1
ATOM 1441 C CA . LYS A 1 180 ? -47.593 -18.786 103.589 1.00 84.12 180 LYS A CA 1
ATOM 1442 C C . LYS A 1 180 ? -48.462 -20.041 103.702 1.00 84.12 180 LYS A C 1
ATOM 1444 O O . LYS A 1 180 ? -48.853 -20.395 104.810 1.00 84.12 180 LYS A O 1
ATOM 1449 N N . ILE A 1 181 ? -48.728 -20.742 102.597 1.00 82.38 181 ILE A N 1
ATOM 1450 C CA . ILE A 1 181 ? -49.548 -21.967 102.587 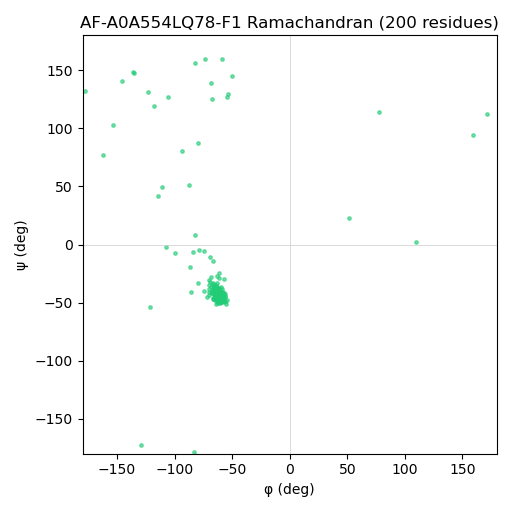1.00 82.38 181 ILE A CA 1
ATOM 1451 C C . ILE A 1 181 ? -48.929 -23.059 103.468 1.00 82.38 181 ILE A C 1
ATOM 1453 O O . ILE A 1 181 ? -49.652 -23.674 104.246 1.00 82.38 181 ILE A O 1
ATOM 1457 N N . SER A 1 182 ? -47.610 -23.277 103.420 1.00 75.12 182 SER A N 1
ATOM 1458 C CA . SER A 1 182 ? -46.948 -24.277 104.276 1.00 75.12 182 SER A CA 1
ATOM 1459 C C . SER A 1 182 ? -47.055 -23.936 105.767 1.00 75.12 182 SER A C 1
ATOM 1461 O O . SER A 1 182 ? -47.277 -24.825 106.590 1.00 75.12 182 SER A O 1
ATOM 1463 N N . LYS A 1 183 ? -46.997 -22.644 106.117 1.00 71.38 183 LYS A N 1
ATOM 1464 C CA . LYS A 1 183 ? -47.212 -22.151 107.485 1.00 71.38 183 LYS A CA 1
ATOM 1465 C C . LYS A 1 183 ? -48.647 -22.383 107.980 1.00 71.38 183 LYS A C 1
ATOM 1467 O O . LYS A 1 183 ? -48.828 -22.690 109.155 1.00 71.38 183 LYS A O 1
ATOM 1472 N N . TYR A 1 184 ? -49.650 -22.276 107.105 1.00 66.50 184 TYR A N 1
ATOM 1473 C CA . TYR A 1 184 ? -51.054 -22.579 107.430 1.00 66.50 184 TYR A CA 1
ATOM 1474 C C . TYR A 1 184 ? -51.370 -24.088 107.422 1.00 66.50 184 TYR A C 1
ATOM 1476 O O . TYR A 1 184 ? -52.184 -24.551 108.216 1.00 66.50 184 TYR A O 1
ATOM 1484 N N . ALA A 1 185 ? -50.720 -24.883 106.570 1.00 59.75 185 ALA A N 1
ATOM 1485 C CA . ALA A 1 185 ? -50.889 -26.338 106.544 1.00 59.75 185 ALA A CA 1
ATOM 1486 C C . ALA A 1 185 ? -50.277 -27.022 107.785 1.00 59.75 185 ALA A C 1
ATOM 1488 O O . ALA A 1 185 ? -50.807 -28.019 108.269 1.00 59.75 185 ALA A O 1
ATOM 1489 N N . GLY A 1 186 ? -49.210 -26.455 108.361 1.00 54.19 186 GLY A N 1
ATOM 1490 C CA . GLY A 1 186 ? -48.591 -26.954 109.594 1.00 54.19 186 GLY A CA 1
ATOM 1491 C C . GLY A 1 186 ? -49.452 -26.826 110.862 1.00 54.19 186 GLY A C 1
ATOM 1492 O O . GLY A 1 186 ? -49.139 -27.463 111.864 1.00 54.19 186 GLY A O 1
ATOM 1493 N N . THR A 1 187 ? -50.540 -26.046 110.850 1.00 50.72 187 THR A N 1
ATOM 1494 C CA . THR A 1 187 ? -51.388 -25.818 112.039 1.00 50.72 187 THR A CA 1
ATOM 1495 C C . THR A 1 187 ? -52.665 -26.664 112.078 1.00 50.72 187 THR A C 1
ATOM 1497 O O . THR A 1 187 ? -53.340 -26.682 113.105 1.00 50.72 187 THR A O 1
ATOM 1500 N N . THR A 1 188 ? -52.995 -27.412 111.017 1.00 45.97 188 THR A N 1
ATOM 1501 C CA . THR A 1 188 ? -54.244 -28.205 110.925 1.00 45.97 188 THR A CA 1
ATOM 1502 C C . THR A 1 188 ? -54.055 -29.724 111.054 1.00 45.97 188 THR A C 1
ATOM 1504 O O . THR A 1 188 ? -55.037 -30.459 111.111 1.00 45.97 188 THR A O 1
ATOM 1507 N N . GLY A 1 189 ? -52.819 -30.214 111.197 1.00 44.19 189 GLY A N 1
ATOM 1508 C CA . GLY A 1 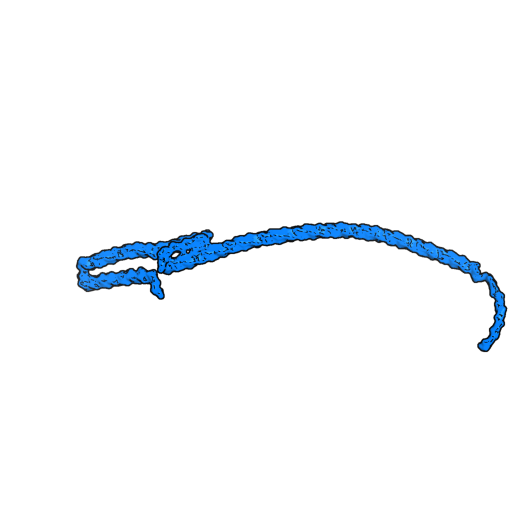189 ? -52.491 -31.643 111.267 1.00 44.19 189 GLY A CA 1
ATOM 1509 C C . GLY A 1 189 ? -52.007 -32.148 112.630 1.00 44.19 189 GLY A C 1
ATOM 1510 O O . GLY A 1 189 ? -50.974 -32.800 112.675 1.00 44.19 189 GLY A O 1
ATOM 1511 N N . SER A 1 190 ? -52.698 -31.860 113.742 1.00 40.72 190 SER A N 1
ATOM 1512 C CA . SER A 1 190 ? -52.566 -32.672 114.971 1.00 40.72 190 SER A CA 1
ATOM 1513 C C . SER A 1 190 ? -53.733 -32.459 115.947 1.00 40.72 190 SER A C 1
ATOM 1515 O O . SER A 1 190 ? -53.621 -31.764 116.956 1.00 40.72 190 SER A O 1
ATOM 1517 N N . ARG A 1 191 ? -54.892 -33.066 115.654 1.00 39.12 191 ARG A N 1
ATOM 1518 C CA . ARG A 1 191 ? -55.855 -33.460 116.694 1.00 39.12 191 ARG A CA 1
ATOM 1519 C C . ARG A 1 191 ? -56.713 -34.647 116.232 1.00 39.12 191 ARG A C 1
ATOM 1521 O O . ARG A 1 191 ? -57.695 -34.474 115.526 1.00 39.12 191 ARG A O 1
ATOM 1528 N N . ASN A 1 192 ? -56.349 -35.816 116.765 1.00 38.62 192 ASN A N 1
ATOM 1529 C CA . ASN A 1 192 ? -57.243 -36.886 117.223 1.00 38.62 192 ASN A CA 1
ATOM 1530 C C . ASN A 1 192 ? -57.900 -37.821 116.176 1.00 38.62 192 ASN A C 1
ATOM 1532 O O . ASN A 1 192 ? -58.840 -37.436 115.490 1.00 38.62 192 ASN A O 1
ATOM 1536 N N . ASN A 1 193 ? -57.539 -39.113 116.189 1.00 39.53 193 ASN A N 1
ATOM 1537 C CA . ASN A 1 193 ? -58.320 -40.107 116.943 1.00 39.53 193 ASN A CA 1
ATOM 1538 C C . ASN A 1 193 ? -57.734 -41.526 116.892 1.00 39.53 193 ASN A C 1
ATOM 1540 O O . ASN A 1 193 ? -57.443 -42.088 115.842 1.00 39.53 193 ASN A O 1
ATOM 1544 N N . ASN A 1 194 ? -57.654 -42.096 118.090 1.00 43.06 194 ASN A N 1
ATOM 1545 C CA . ASN A 1 194 ? -57.506 -43.507 118.400 1.00 43.06 194 ASN A CA 1
ATOM 1546 C C . ASN A 1 194 ? -58.791 -44.268 118.009 1.00 43.06 194 ASN A C 1
ATOM 1548 O O . ASN A 1 194 ? -59.877 -43.765 118.307 1.00 43.06 194 ASN A O 1
ATOM 1552 N N . LYS A 1 195 ? -58.663 -45.470 117.422 1.00 45.22 195 LYS A N 1
ATOM 1553 C CA . LYS A 1 195 ? -59.442 -46.703 117.704 1.00 45.22 195 LYS A CA 1
ATOM 1554 C C . LYS A 1 195 ? -59.121 -47.795 116.667 1.00 45.22 195 LYS A C 1
ATOM 1556 O O . LYS A 1 195 ? -59.496 -47.683 115.505 1.00 45.22 195 LYS A O 1
ATOM 1561 N N . GLU A 1 196 ? -58.462 -48.862 117.124 1.00 43.88 196 GLU A N 1
ATOM 1562 C CA . GLU A 1 196 ? -58.465 -50.183 116.472 1.00 43.88 196 GLU A CA 1
ATOM 1563 C C . GLU A 1 196 ? -59.905 -50.736 116.359 1.00 43.88 196 GLU A C 1
ATOM 1565 O O . GLU A 1 196 ? -60.786 -50.350 117.138 1.00 43.88 196 GLU A O 1
ATOM 1570 N N . PRO A 1 197 ? -60.143 -51.696 115.447 1.00 48.78 197 PRO A N 1
ATOM 1571 C CA . PRO A 1 197 ? -60.139 -53.082 115.916 1.00 48.78 197 PRO A CA 1
ATOM 1572 C C . PRO A 1 197 ? -59.369 -54.058 115.011 1.00 48.78 197 PRO A C 1
ATOM 1574 O O . PRO A 1 197 ? -59.348 -53.955 113.787 1.00 48.78 197 PRO A O 1
ATOM 1577 N N . LYS A 1 198 ? -58.788 -55.062 115.676 1.00 50.44 198 LYS A N 1
ATOM 1578 C CA . LYS A 1 198 ? -58.212 -56.297 115.131 1.00 50.44 198 LYS A CA 1
ATOM 1579 C C . LYS A 1 198 ? -59.153 -57.032 114.169 1.00 50.44 198 LYS A C 1
ATOM 1581 O O . LYS A 1 198 ? -60.317 -57.216 114.508 1.00 50.44 198 LYS A O 1
ATOM 1586 N N . PHE A 1 199 ? -58.595 -57.660 113.129 1.00 45.88 199 PHE A N 1
ATOM 1587 C CA . PHE A 1 199 ? -59.057 -58.975 112.662 1.00 45.88 199 PHE A CA 1
ATOM 1588 C C . PHE A 1 199 ? -57.892 -59.832 112.131 1.00 45.88 199 PHE A C 1
ATOM 1590 O O . PHE A 1 199 ? -56.948 -59.328 111.534 1.00 45.88 199 PHE A O 1
ATOM 1597 N N . LYS A 1 200 ? -57.962 -61.128 112.455 1.00 47.66 200 LYS A N 1
ATOM 1598 C CA . LYS A 1 200 ? -56.997 -62.219 112.224 1.00 47.66 200 LYS A CA 1
ATOM 1599 C C . LYS A 1 200 ? -56.939 -62.668 110.755 1.00 47.66 200 LYS A C 1
ATOM 1601 O O . LYS A 1 200 ? -57.966 -62.613 110.087 1.00 47.66 200 LYS A O 1
ATOM 1606 N N . GLY A 1 201 ? -55.842 -63.332 110.367 1.00 47.12 201 GLY A N 1
ATOM 1607 C CA . GLY A 1 201 ? -55.914 -64.432 109.394 1.00 47.12 201 GLY A CA 1
ATOM 1608 C C . GLY A 1 201 ? -54.616 -64.795 108.664 1.00 47.12 201 GLY A C 1
ATOM 1609 O O . GLY A 1 201 ? -54.395 -64.252 107.593 1.00 47.12 201 GLY A O 1
ATOM 1610 N N . HIS A 1 202 ? -53.899 -65.781 109.226 1.00 45.03 202 HIS A N 1
ATOM 1611 C CA . HIS A 1 202 ? -52.819 -66.634 108.680 1.00 45.03 202 HIS A CA 1
ATOM 1612 C C . HIS A 1 202 ? -51.453 -66.030 108.334 1.00 45.03 202 HIS A C 1
ATOM 1614 O O . HIS A 1 202 ? -51.353 -65.188 107.423 1.00 45.03 202 HIS A O 1
#

Secondary structure (DSSP, 8-state):
---HHHHHHHHHHHHHHHHHHHHHHHHHTT--SHHHHHHHHHHHHHHHHHHHHHIIIIIHHHHHHHHHHHHHHTT-TT-------SSHHHHHHHHHHHHHHHHHHHHHHHHHHHHHHHHHHHHHHHHHHHHHHHHHHHHHHHHHHHHHHHHHHHHHHHHHHHHHHHHHHHHHHHHHHHHHHHHHHTTSS-------------

Solvent-accessible surface area (backbone atoms only — not comparable to full-atom values): 11450 Å² total; per-residue (Å²): 130,85,53,69,59,58,53,66,56,48,54,59,55,52,50,52,53,51,52,51,52,55,53,50,53,35,58,77,66,71,48,83,48,74,65,49,56,50,54,54,52,51,51,54,53,47,53,54,54,49,54,58,52,45,47,61,73,48,52,46,60,52,52,52,48,50,53,37,50,50,44,35,73,76,64,41,45,83,44,67,57,88,61,96,56,95,40,71,66,32,53,49,30,52,54,50,35,52,53,26,49,54,52,39,51,52,50,54,51,49,57,53,48,54,53,52,50,54,53,50,51,53,52,52,50,51,54,49,50,54,50,49,54,53,49,52,53,50,52,52,53,49,51,55,50,50,54,50,52,52,54,53,50,52,55,50,50,52,53,52,52,52,52,52,50,53,52,51,52,51,50,52,50,53,50,54,50,51,55,51,50,54,62,58,57,70,74,74,77,84,80,88,83,90,79,86,83,90,82,88,85,136

Foldseek 3Di:
DPFPVNCLVVVLVVVVVVLVVVLVVCVVVVPPDPVNVVSVVVVVVSVVVSVVVCCVPPVVLVVQLVVLVVCVVVPPLVRADDDPDPGVSNVVRVVSNVVSVVVVVVVVVVVVVVVVVVVVVVVVVVVVVVVVVVVVVVVVVVVVVVVVVVVVVVVVVVVVVVVVVVVVVVVVVVVVVVVVVVVVVVVPPDDDDDDDDDDDDD